Protein AF-A0A9D4B0K3-F1 (afdb_monomer_lite)

Radius of gyration: 20.67 Å; chains: 1; bounding box: 51×48×53 Å

Secondary structure (DSSP, 8-state):
------B-EEEEEEEHHHHHTTPPPSEEPPPPSS-BSS------------TTGGGT-EEEEEEEETTT--EEEEEEEEGGGSPBT-EEEEEEEEEETTEEEEEEEEEEEEB--SSPPPPTT-S-SEEEEEEEEESS-BSS--S-EEEEEEEES-HHHHHHHHHH--TTS-SS-PEEEESSS--GGGG---S--TT---EEPPPBB-TTS-EEEEEEEEEGGGTTT---TT-EEEEEEEE---HHHHHHH-----SEEEEEE--HHHHHHHHHTTTTT-EEEEEEE-BS----BTTSSPPEEEEEEEEE---

InterPro domains:
  IPR039889 Coiled-coil domain-containing protein 33 [PTHR21623] (14-311)

Sequence (311 aa):
MAKRTECCCKSESKSSSDVEKKREAQGVTHVSSEPTHSPTWEEKVTVEIDAEDAGHEAVILTVANKITKEVLVSYKIPVRYLRLFHHYHLRLVLPRKKDPLGTSLYATVVRKGSLIPRYVGMNYTGLEVFLQGMKNPLADPQGPIIAIARVVNNFNAYRKAMKMRPSTSPAADLTTVMFPDPSMVAFDVLRVTNQGYPQVTQPGGPPEKPTWNSSFLFQGRDGATLFSDDSSLVIEYYPYKTMSETEAENKSKPLGYSVLPLTNRVYRSLVAESNRSGVRVDDVPVQGTNLRTTSGAVPTVQLCMQLIGSE

Structure (mmCIF, N/CA/C/O backbone):
data_AF-A0A9D4B0K3-F1
#
_entry.id   AF-A0A9D4B0K3-F1
#
loop_
_atom_site.group_PDB
_atom_site.id
_atom_site.type_symbol
_atom_site.label_atom_id
_atom_site.label_alt_id
_atom_site.label_comp_id
_atom_site.label_asym_id
_atom_site.label_entity_id
_atom_site.label_seq_id
_atom_site.pdbx_PDB_ins_code
_atom_site.Cartn_x
_atom_site.Cartn_y
_atom_site.Cartn_z
_atom_site.occupancy
_atom_site.B_iso_or_equiv
_atom_site.auth_seq_id
_atom_site.auth_comp_id
_atom_site.auth_asym_id
_atom_site.auth_atom_id
_atom_site.pdbx_PDB_model_num
ATOM 1 N N . MET A 1 1 ? -27.293 18.893 21.304 1.00 32.28 1 MET A N 1
ATOM 2 C CA . MET A 1 1 ? -26.053 18.921 20.502 1.00 32.28 1 MET A CA 1
ATOM 3 C C . MET A 1 1 ? -24.908 18.550 21.426 1.00 32.28 1 MET A C 1
ATOM 5 O O . MET A 1 1 ? -24.689 19.279 22.380 1.00 32.28 1 MET A O 1
ATOM 9 N N . ALA A 1 2 ? -24.244 17.410 21.229 1.00 35.09 2 ALA A N 1
ATOM 10 C CA . ALA A 1 2 ? -22.968 17.183 21.907 1.00 35.09 2 ALA A CA 1
ATOM 11 C C . ALA A 1 2 ? -21.934 18.049 21.180 1.00 35.09 2 ALA A C 1
ATOM 13 O O . ALA A 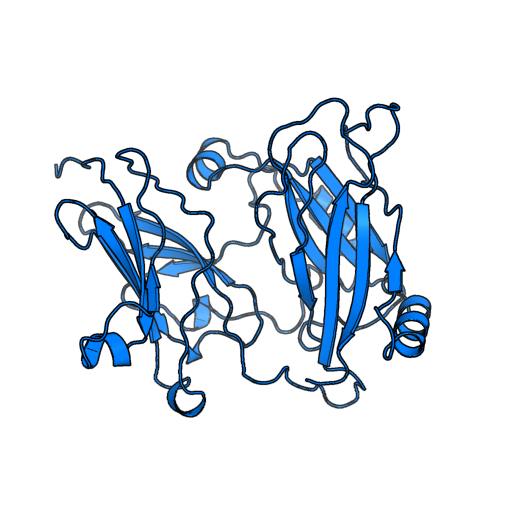1 2 ? -21.780 17.900 19.967 1.00 35.09 2 ALA A O 1
ATOM 14 N N . LYS A 1 3 ? -21.306 19.000 21.883 1.00 38.41 3 LYS A N 1
ATOM 15 C CA . LYS A 1 3 ? -20.171 19.755 21.342 1.00 38.41 3 LYS A CA 1
ATOM 16 C C . LYS A 1 3 ? -19.122 18.727 20.906 1.00 38.41 3 LYS A C 1
ATOM 18 O O . LYS A 1 3 ? -18.725 17.891 21.713 1.00 38.41 3 LYS A O 1
ATOM 23 N N . ARG A 1 4 ? -18.736 18.730 19.627 1.00 52.97 4 ARG A N 1
ATOM 24 C CA . ARG A 1 4 ? -17.526 18.027 19.193 1.00 52.97 4 ARG A CA 1
ATOM 25 C C . ARG A 1 4 ? -16.382 18.795 19.859 1.00 52.97 4 ARG A C 1
ATOM 27 O O . ARG A 1 4 ? -16.147 19.939 19.501 1.00 52.97 4 ARG A O 1
ATOM 34 N N . THR A 1 5 ? -15.761 18.220 20.883 1.00 55.47 5 THR A N 1
ATOM 35 C CA . THR A 1 5 ? -14.611 18.820 21.579 1.00 55.47 5 THR A CA 1
ATOM 36 C C . THR A 1 5 ? -13.332 18.343 20.903 1.00 55.47 5 THR A C 1
ATOM 38 O O . THR A 1 5 ? -13.218 17.161 20.576 1.00 55.47 5 THR A O 1
ATOM 41 N N . GLU A 1 6 ? -12.419 19.261 20.607 1.00 66.69 6 GLU A N 1
ATOM 42 C CA . GLU A 1 6 ? -11.098 18.929 20.076 1.00 66.69 6 GLU A CA 1
ATOM 43 C C . GLU A 1 6 ? -10.291 18.187 21.147 1.00 66.69 6 GLU A C 1
ATOM 45 O O . GLU A 1 6 ? -10.334 18.537 22.329 1.00 66.69 6 GLU A O 1
ATOM 50 N N . CYS A 1 7 ? -9.586 17.126 20.754 1.00 68.81 7 CYS A N 1
ATOM 51 C CA . CYS A 1 7 ? -8.939 16.213 21.693 1.00 68.81 7 CYS A CA 1
ATOM 52 C C . CYS A 1 7 ? -7.482 15.964 21.299 1.00 68.81 7 CYS A C 1
ATOM 54 O O . CYS A 1 7 ? -7.186 15.755 20.124 1.00 68.81 7 CYS A O 1
ATOM 56 N N . CYS A 1 8 ? -6.591 15.889 22.291 1.00 76.81 8 CYS A N 1
ATOM 57 C CA . CYS A 1 8 ? -5.248 15.338 22.115 1.00 76.81 8 CYS A CA 1
ATOM 58 C C . CYS A 1 8 ? -5.356 13.809 22.021 1.00 76.81 8 CYS A C 1
ATOM 60 O O . CYS A 1 8 ? -5.465 13.120 23.043 1.00 76.81 8 CYS A O 1
ATOM 62 N N . CYS A 1 9 ? -5.416 13.282 20.801 1.00 81.12 9 CYS A N 1
ATOM 63 C CA . CYS A 1 9 ? -5.751 11.883 20.548 1.00 81.12 9 CYS A CA 1
ATOM 64 C C . CYS A 1 9 ? -4.497 11.016 20.425 1.00 81.12 9 CYS A C 1
ATOM 66 O O . CYS A 1 9 ? -3.506 11.423 19.821 1.00 81.12 9 CYS A O 1
ATOM 68 N N . LYS A 1 10 ? -4.573 9.785 20.930 1.00 84.06 10 LYS A N 1
ATOM 69 C CA . LYS A 1 10 ? -3.639 8.701 20.594 1.00 84.06 10 LYS A CA 1
ATOM 70 C C . LYS A 1 10 ? -4.408 7.450 20.197 1.00 84.06 10 LYS A C 1
ATOM 72 O O . LYS A 1 10 ? -5.544 7.264 20.647 1.00 84.06 10 LYS A O 1
ATOM 77 N N . SER A 1 11 ? -3.784 6.600 19.393 1.00 79.38 11 SER A N 1
ATOM 78 C CA . SER A 1 11 ? -4.284 5.271 19.070 1.00 79.38 11 SER A CA 1
ATOM 79 C C . SER A 1 11 ? -3.497 4.201 19.824 1.00 79.38 11 SER A C 1
ATOM 81 O O . SER A 1 11 ? -2.292 4.321 20.033 1.00 79.38 11 SER A O 1
ATOM 83 N N . GLU A 1 12 ? -4.200 3.162 20.259 1.00 86.56 12 GLU A N 1
ATOM 84 C CA . GLU A 1 12 ? -3.640 1.983 20.907 1.00 86.56 12 GLU A CA 1
ATOM 85 C C . GLU A 1 12 ? -4.150 0.720 20.217 1.00 86.56 12 GLU A C 1
ATOM 87 O O . GLU A 1 12 ? -5.319 0.645 19.825 1.00 86.56 12 GLU A O 1
ATOM 92 N N . SER A 1 13 ? -3.286 -0.285 20.113 1.00 83.12 13 SER A N 1
ATOM 93 C CA . SER A 1 13 ? -3.588 -1.574 19.499 1.00 83.12 13 SER A CA 1
ATOM 94 C C . SER A 1 13 ? -3.308 -2.734 20.455 1.00 83.12 13 SER A C 1
ATOM 96 O O . SER A 1 13 ? -2.248 -2.793 21.086 1.00 83.12 13 SER A O 1
ATOM 98 N N . LYS A 1 14 ? -4.263 -3.664 20.546 1.00 90.69 14 LYS A N 1
ATOM 99 C CA . LYS A 1 14 ? -4.215 -4.868 21.396 1.00 90.69 14 LYS A CA 1
ATOM 100 C C . LYS A 1 14 ? -4.796 -6.080 20.673 1.00 90.69 14 LYS A C 1
ATOM 102 O O . LYS A 1 14 ? -5.606 -5.904 19.763 1.00 90.69 14 LYS A O 1
ATOM 107 N N . SER A 1 15 ? -4.450 -7.291 21.106 1.00 87.00 15 SER A N 1
ATOM 108 C CA . SER A 1 15 ? -5.245 -8.485 20.790 1.00 87.00 15 SER A CA 1
ATOM 109 C C . SER A 1 15 ? -6.513 -8.538 21.659 1.00 87.00 15 SER A C 1
ATOM 111 O O . SER A 1 15 ? -6.628 -7.823 22.662 1.00 87.00 15 SER A O 1
ATOM 113 N N . SER A 1 16 ? -7.487 -9.380 21.306 1.00 86.00 16 SER A N 1
ATOM 114 C CA . SER A 1 16 ? -8.652 -9.604 22.171 1.00 86.00 16 SER A CA 1
ATOM 115 C C . SER A 1 16 ? -8.260 -10.272 23.484 1.00 86.00 16 SER A C 1
ATOM 117 O O . SER A 1 16 ? -8.762 -9.859 24.531 1.00 86.00 16 SER A O 1
ATOM 119 N N . SER A 1 17 ? -7.324 -11.226 23.464 1.00 87.50 17 SER A N 1
ATOM 120 C CA . SER A 1 17 ? -6.835 -11.851 24.697 1.00 87.50 17 SER A CA 1
ATOM 121 C C . SER A 1 17 ? -6.119 -10.870 25.623 1.00 87.50 17 SER A C 1
ATOM 123 O O . SER A 1 17 ? -6.263 -10.978 26.841 1.00 87.50 17 SER A O 1
ATOM 125 N N . ASP A 1 18 ? -5.399 -9.877 25.096 1.00 88.12 18 ASP A N 1
ATOM 126 C CA . ASP A 1 18 ? -4.780 -8.837 25.921 1.00 88.12 18 ASP A CA 1
ATOM 127 C C . ASP A 1 18 ? -5.824 -7.968 26.618 1.00 88.12 18 ASP A C 1
ATOM 129 O O . ASP A 1 18 ? -5.638 -7.584 27.774 1.00 88.12 18 ASP A O 1
ATOM 133 N N . VAL A 1 19 ? -6.941 -7.678 25.946 1.00 84.50 19 VAL A N 1
ATOM 134 C CA . VAL A 1 19 ? -8.060 -6.954 26.560 1.00 84.50 19 VAL A CA 1
ATOM 135 C C . VAL A 1 19 ? -8.687 -7.782 27.682 1.00 84.50 19 VAL A C 1
ATOM 137 O O . VAL A 1 19 ? -8.877 -7.261 28.781 1.00 84.50 19 VAL A O 1
ATOM 140 N N . GLU A 1 20 ? -8.952 -9.068 27.445 1.00 86.31 20 GLU A N 1
ATOM 141 C CA . GLU A 1 20 ? -9.524 -9.978 28.449 1.00 86.31 20 GLU A CA 1
ATOM 142 C C . GLU A 1 20 ? -8.600 -10.156 29.662 1.00 86.31 20 GLU A C 1
ATOM 144 O O . GLU A 1 20 ? -9.043 -10.078 30.810 1.00 86.31 20 GLU A O 1
ATOM 149 N N . LYS A 1 21 ? -7.295 -10.312 29.416 1.00 89.50 21 LYS A N 1
ATOM 150 C CA . LYS A 1 21 ? -6.254 -10.459 30.445 1.00 89.50 21 LYS A CA 1
ATOM 151 C C . LYS A 1 21 ? -5.823 -9.122 31.064 1.00 89.50 21 LYS A C 1
ATOM 153 O O . LYS A 1 21 ? -4.938 -9.117 31.916 1.00 89.50 21 LYS A O 1
ATOM 158 N N . LYS A 1 22 ? -6.426 -7.996 30.654 1.00 88.44 22 LYS A N 1
ATOM 159 C CA . LYS A 1 22 ? -6.097 -6.625 31.095 1.00 88.44 22 LYS A CA 1
ATOM 160 C C . LYS A 1 22 ? -4.611 -6.267 30.950 1.00 88.44 22 LYS A C 1
ATOM 162 O O . LYS A 1 22 ? -4.058 -5.541 31.774 1.00 88.44 22 LYS A O 1
ATOM 167 N N . ARG A 1 23 ? -3.966 -6.765 29.896 1.00 89.19 23 ARG A N 1
ATOM 168 C CA . ARG A 1 23 ? -2.574 -6.449 29.562 1.00 89.19 23 ARG A CA 1
ATOM 169 C C . ARG A 1 23 ? -2.452 -5.046 28.968 1.00 89.19 23 ARG A C 1
ATOM 171 O O . ARG A 1 23 ? -3.431 -4.437 28.509 1.00 89.19 23 ARG A O 1
ATOM 178 N N . GLU A 1 24 ? -1.236 -4.514 29.005 1.00 87.81 24 GLU A N 1
ATOM 179 C CA . GLU A 1 24 ? -0.909 -3.228 28.390 1.00 87.81 24 GLU A CA 1
ATOM 180 C C . GLU A 1 24 ? -1.043 -3.276 26.861 1.00 87.81 24 GLU A C 1
ATOM 182 O O . GLU A 1 24 ? -1.218 -4.334 26.263 1.00 87.81 24 GLU A O 1
ATOM 187 N N . ALA A 1 25 ? -1.065 -2.104 26.224 1.00 87.69 25 ALA A N 1
ATOM 188 C CA . ALA A 1 25 ? -1.137 -2.032 24.769 1.00 87.69 25 ALA A CA 1
ATOM 189 C C . ALA A 1 25 ? 0.186 -2.473 24.150 1.00 87.69 25 ALA A C 1
ATOM 191 O O . ALA A 1 25 ? 1.237 -1.996 24.566 1.00 87.69 25 ALA A O 1
ATOM 192 N N . GLN A 1 26 ? 0.122 -3.340 23.139 1.00 91.88 26 GLN A N 1
ATOM 193 C CA . GLN A 1 26 ? 1.318 -3.763 22.409 1.00 91.88 26 GLN A CA 1
ATOM 194 C C . GLN A 1 26 ? 1.844 -2.648 21.494 1.00 91.88 26 GLN A C 1
ATOM 196 O O . GLN A 1 26 ? 3.046 -2.519 21.288 1.00 91.88 26 GLN A O 1
ATOM 201 N N . GLY A 1 27 ? 0.939 -1.820 20.963 1.00 88.12 27 GLY A N 1
ATOM 202 C CA . GLY A 1 27 ? 1.274 -0.676 20.123 1.00 88.12 27 GLY A CA 1
ATOM 203 C C . GLY A 1 27 ? 0.544 0.577 20.583 1.00 88.12 27 GLY A C 1
ATOM 204 O O . GLY A 1 27 ? -0.653 0.536 20.873 1.00 88.12 27 GLY A O 1
ATOM 205 N N . VAL A 1 28 ? 1.268 1.692 20.657 1.00 89.50 28 VAL A N 1
ATOM 206 C CA . VAL A 1 28 ? 0.736 3.003 21.040 1.00 89.50 28 VAL A CA 1
ATOM 207 C C . VAL A 1 28 ? 1.348 4.050 20.125 1.00 89.50 28 VAL A C 1
ATOM 209 O O . VAL A 1 28 ? 2.568 4.090 19.984 1.00 89.50 28 VAL A O 1
ATOM 212 N N . THR A 1 29 ? 0.513 4.890 19.521 1.00 90.69 29 THR A N 1
ATOM 213 C CA . THR A 1 29 ? 0.990 6.000 18.694 1.00 90.69 29 THR A CA 1
ATOM 214 C C . THR A 1 29 ? 1.365 7.213 19.537 1.00 90.69 29 THR A C 1
ATOM 216 O O . THR A 1 29 ? 0.968 7.333 20.707 1.00 90.69 29 THR A O 1
ATOM 219 N N . HIS A 1 30 ? 2.054 8.177 18.928 1.00 88.12 30 HIS A N 1
ATOM 220 C CA . HIS A 1 30 ? 2.188 9.497 19.537 1.00 88.12 30 HIS A CA 1
ATOM 221 C C . HIS A 1 30 ? 0.819 10.161 19.794 1.00 88.12 30 HIS A C 1
ATOM 223 O O . HIS A 1 30 ? -0.232 9.765 19.274 1.00 88.12 30 HIS A O 1
ATOM 229 N N . VAL A 1 31 ? 0.831 11.180 20.653 1.00 86.44 31 VAL A N 1
ATOM 230 C CA . VAL A 1 31 ? -0.338 12.018 20.940 1.00 86.44 31 VAL A CA 1
ATOM 231 C C . VAL A 1 31 ? -0.340 13.175 19.954 1.00 86.44 31 VAL A C 1
ATOM 233 O O . VAL A 1 31 ? 0.708 13.790 19.782 1.00 86.44 31 VAL A O 1
ATOM 236 N N . SER A 1 32 ? -1.490 13.498 19.357 1.00 84.06 32 SER A N 1
ATOM 237 C CA . SER A 1 32 ? -1.590 14.662 18.470 1.00 84.06 32 SER A CA 1
ATOM 238 C C . SER A 1 32 ? -1.041 15.918 19.159 1.00 84.06 32 SER A C 1
ATOM 240 O O . SER A 1 32 ? -1.344 16.175 20.329 1.00 84.06 32 SER A O 1
ATOM 242 N N . SER A 1 33 ? -0.213 16.672 18.435 1.00 78.19 33 SER A N 1
ATOM 243 C CA . SER A 1 33 ? 0.467 17.870 18.946 1.00 78.19 33 SER A CA 1
ATOM 244 C C . SER A 1 33 ? -0.523 18.926 19.430 1.00 78.19 33 SER A C 1
ATOM 246 O O . SER A 1 33 ? -0.315 19.540 20.474 1.00 78.19 33 SER A O 1
ATOM 248 N N . GLU A 1 34 ? -1.628 19.079 18.704 1.00 82.44 34 GLU A N 1
ATOM 249 C CA . GLU A 1 34 ? -2.708 20.004 19.021 1.00 82.44 34 GLU A CA 1
ATOM 250 C C . GLU A 1 34 ? -4.047 19.257 19.170 1.00 82.44 34 GLU A C 1
ATOM 252 O O . GLU A 1 34 ? -4.228 18.158 18.617 1.00 82.44 34 GLU A O 1
ATOM 257 N N . PRO A 1 35 ? -4.998 19.807 19.949 1.00 84.62 35 PRO A N 1
ATOM 258 C CA . PRO A 1 35 ? -6.371 19.325 19.965 1.00 84.62 35 PRO A CA 1
ATOM 259 C C . PRO A 1 35 ? -6.970 19.376 18.556 1.00 84.62 35 PRO A C 1
ATOM 261 O O . PRO A 1 35 ? -6.966 20.415 17.909 1.00 84.62 35 PRO A O 1
ATOM 264 N N . THR A 1 36 ? -7.504 18.255 18.070 1.00 82.81 36 THR A N 1
ATOM 265 C CA . THR A 1 36 ? -8.082 18.192 16.719 1.00 82.81 36 THR A CA 1
ATOM 266 C C . THR A 1 36 ? -9.252 17.214 16.642 1.00 82.81 36 THR A C 1
ATOM 268 O O . THR A 1 36 ? -9.422 16.336 17.494 1.00 82.81 36 THR A O 1
ATOM 271 N N . HIS A 1 37 ? -10.080 17.370 15.608 1.00 83.69 37 HIS A N 1
ATOM 272 C CA . HIS A 1 37 ? -11.120 16.416 15.213 1.00 83.69 37 HIS A CA 1
ATOM 273 C C . HIS A 1 37 ? -10.660 15.415 14.148 1.00 83.69 37 HIS A C 1
ATOM 275 O O . HIS A 1 37 ? -11.380 14.457 13.873 1.00 83.69 37 HIS A O 1
ATOM 281 N N . SER A 1 38 ? -9.498 15.647 13.536 1.00 85.62 38 SER A N 1
ATOM 282 C CA . SER A 1 38 ? -8.934 14.826 12.461 1.00 85.62 38 SER A CA 1
ATOM 283 C C . SER A 1 38 ? -7.459 14.521 12.743 1.00 85.62 38 SER A C 1
ATOM 285 O O . SER A 1 38 ? -6.592 15.010 12.023 1.00 85.62 38 SER A O 1
ATOM 287 N N . PRO A 1 39 ? -7.144 13.778 13.821 1.00 88.25 39 PRO A N 1
ATOM 288 C CA . PRO A 1 39 ? -5.763 13.435 14.126 1.00 88.25 39 PRO A CA 1
ATOM 289 C C . PRO A 1 39 ? -5.179 12.520 13.044 1.00 88.25 39 PRO A C 1
ATOM 291 O O . PRO A 1 39 ? -5.836 11.584 12.584 1.00 88.25 39 PRO A O 1
ATOM 294 N N . THR A 1 40 ? -3.922 12.763 12.687 1.00 87.75 40 THR A N 1
ATOM 295 C CA . THR A 1 40 ? -3.105 11.881 11.850 1.00 87.75 40 THR A CA 1
ATOM 296 C C . THR A 1 40 ? -1.879 11.451 12.642 1.00 87.75 40 THR A C 1
ATOM 298 O O . THR A 1 40 ? -1.290 12.256 13.357 1.00 87.75 40 THR A O 1
ATOM 301 N N . TRP A 1 41 ? -1.518 10.168 12.547 1.00 88.81 41 TRP A N 1
ATOM 302 C CA . TRP A 1 41 ? -0.338 9.638 13.242 1.00 88.81 41 TRP A CA 1
ATOM 303 C C . TRP A 1 41 ? 0.779 9.219 12.300 1.00 88.81 41 TRP A C 1
ATOM 305 O O . TRP A 1 41 ? 1.933 9.273 12.691 1.00 88.81 41 TRP A O 1
ATOM 315 N N . GLU A 1 42 ? 0.450 8.779 11.081 1.00 85.81 42 GLU A N 1
ATOM 316 C CA . GLU A 1 42 ? 1.434 8.356 10.064 1.00 85.81 42 GLU A CA 1
ATOM 317 C C . GLU A 1 42 ? 2.410 7.264 10.548 1.00 85.81 42 GLU A C 1
ATOM 319 O O . GLU A 1 42 ? 3.450 7.005 9.946 1.00 85.81 42 GLU A O 1
ATOM 324 N N . GLU A 1 43 ? 2.033 6.564 11.615 1.00 88.50 43 GLU A N 1
ATOM 325 C CA . GLU A 1 43 ? 2.849 5.587 12.316 1.00 88.50 43 GLU A CA 1
ATOM 326 C C . GLU A 1 43 ? 2.404 4.159 12.026 1.00 88.50 43 GLU A C 1
ATOM 328 O O . GLU A 1 43 ? 1.238 3.867 11.746 1.00 88.50 43 GLU A O 1
ATOM 333 N N . LYS A 1 44 ? 3.364 3.245 12.152 1.00 89.50 44 LYS A N 1
ATOM 334 C CA . LYS A 1 44 ? 3.123 1.811 12.100 1.00 89.50 44 LYS A CA 1
ATOM 335 C C . LYS A 1 44 ? 3.200 1.240 13.509 1.00 89.50 44 LYS A C 1
ATOM 337 O O . LYS A 1 44 ? 4.220 1.374 14.176 1.00 89.50 44 LYS A O 1
ATOM 342 N N . VAL A 1 45 ? 2.148 0.536 13.909 1.00 92.44 45 VAL A N 1
ATOM 343 C CA . VAL A 1 45 ? 2.105 -0.261 15.139 1.00 92.44 45 VAL A CA 1
ATOM 344 C C . VAL A 1 45 ? 2.026 -1.746 14.796 1.00 92.44 45 VAL A C 1
ATOM 346 O O . VAL A 1 45 ? 1.484 -2.120 13.752 1.00 92.44 45 VAL A O 1
ATOM 349 N N . THR A 1 46 ? 2.572 -2.589 15.669 1.00 93.44 46 THR A N 1
ATOM 350 C CA . THR A 1 46 ? 2.574 -4.048 15.511 1.00 93.44 46 THR A CA 1
ATOM 351 C C . THR A 1 46 ? 1.818 -4.677 16.676 1.00 93.44 46 THR A C 1
ATOM 353 O O . THR A 1 46 ? 1.946 -4.230 17.813 1.00 93.44 46 THR A O 1
ATOM 356 N N . VAL A 1 47 ? 1.018 -5.701 16.379 1.00 94.38 47 VAL A N 1
ATOM 357 C CA . VAL A 1 47 ? 0.370 -6.562 17.374 1.00 94.38 47 VAL A CA 1
ATOM 358 C C . VAL A 1 47 ? 0.773 -7.992 17.053 1.00 94.38 47 VAL A C 1
ATOM 360 O O . VAL A 1 47 ? 0.546 -8.463 15.936 1.00 94.38 47 VAL A O 1
ATOM 363 N N . GLU A 1 48 ? 1.385 -8.653 18.022 1.00 93.81 48 GLU A N 1
ATOM 364 C CA . GLU A 1 48 ? 1.799 -10.046 17.965 1.00 93.81 48 GLU A CA 1
ATOM 365 C C . GLU A 1 48 ? 0.705 -10.927 18.567 1.00 93.81 48 GLU A C 1
ATOM 367 O O . GLU A 1 48 ? 0.108 -10.618 19.603 1.00 93.81 48 GLU A O 1
ATOM 372 N N . ILE A 1 49 ? 0.393 -12.003 17.849 1.00 92.62 49 ILE A N 1
ATOM 373 C CA . ILE A 1 49 ? -0.652 -12.963 18.187 1.00 92.62 49 ILE A CA 1
ATOM 374 C C . ILE A 1 49 ? -0.089 -14.343 17.879 1.00 92.62 49 ILE A C 1
ATOM 376 O O . ILE A 1 49 ? 0.456 -14.552 16.790 1.00 92.62 49 ILE A O 1
ATOM 380 N N . ASP A 1 50 ? -0.251 -15.273 18.816 1.00 91.81 50 ASP A N 1
ATOM 381 C CA . ASP A 1 50 ? 0.162 -16.656 18.623 1.00 91.81 50 ASP A CA 1
ATOM 382 C C . ASP A 1 50 ? -0.557 -17.261 17.409 1.00 91.81 50 ASP A C 1
ATOM 384 O O . ASP A 1 50 ? -1.762 -17.085 17.199 1.00 91.81 50 ASP A O 1
ATOM 388 N N . ALA A 1 51 ? 0.198 -17.958 16.557 1.00 88.44 51 ALA A N 1
ATOM 389 C CA . ALA A 1 51 ? -0.311 -18.433 15.270 1.00 88.44 51 ALA A CA 1
ATOM 390 C C . ALA A 1 51 ? -1.505 -19.395 15.420 1.00 88.44 51 ALA A C 1
ATOM 392 O O . ALA A 1 51 ? -2.394 -19.403 14.566 1.00 88.44 51 ALA A O 1
ATOM 393 N N . GLU A 1 52 ? -1.529 -20.163 16.511 1.00 90.19 52 GLU A N 1
ATOM 394 C CA . GLU A 1 52 ? -2.594 -21.104 16.874 1.00 90.19 52 GLU A CA 1
ATOM 395 C C . GLU A 1 52 ? -3.907 -20.376 17.217 1.00 90.19 52 GLU A C 1
ATOM 397 O O . GLU A 1 52 ? -4.989 -20.823 16.833 1.00 90.19 52 GLU A O 1
ATOM 402 N N . ASP A 1 53 ? -3.809 -19.193 17.827 1.00 91.69 53 ASP A N 1
ATOM 403 C CA . ASP A 1 53 ? -4.952 -18.394 18.281 1.00 91.69 53 ASP A CA 1
ATOM 404 C C . ASP A 1 53 ? -5.498 -17.449 17.200 1.00 91.69 53 ASP A C 1
ATOM 406 O O . ASP A 1 53 ? -6.616 -16.931 17.297 1.00 91.69 53 ASP A O 1
ATOM 410 N N . ALA A 1 54 ? -4.756 -17.250 16.107 1.00 89.56 54 ALA A N 1
ATOM 411 C CA . ALA A 1 54 ? -5.104 -16.305 15.045 1.00 89.56 54 ALA A CA 1
ATOM 412 C C . ALA A 1 54 ? -6.470 -16.577 14.369 1.00 89.56 54 ALA A C 1
ATOM 414 O O . ALA A 1 54 ? -7.018 -15.699 13.695 1.00 89.56 54 ALA A O 1
ATOM 415 N N . GLY A 1 55 ? -7.026 -17.787 14.514 1.00 90.44 55 GLY A N 1
ATOM 416 C CA . GLY A 1 55 ? -8.371 -18.141 14.044 1.00 90.44 55 GLY A CA 1
ATOM 417 C C . GLY A 1 55 ? -9.514 -17.570 14.896 1.00 90.44 55 GLY A C 1
ATOM 418 O O . GLY A 1 55 ? -10.632 -17.411 14.395 1.00 90.44 55 GLY A O 1
ATOM 419 N N . HIS A 1 56 ? -9.238 -17.233 16.156 1.00 92.50 56 HIS A N 1
ATOM 420 C CA . HIS A 1 56 ? -10.223 -16.791 17.149 1.00 92.50 56 HIS A CA 1
ATOM 421 C C . HIS A 1 56 ? -9.972 -15.361 17.643 1.00 92.50 56 HIS A C 1
ATOM 423 O O . HIS A 1 56 ? -10.890 -14.714 18.145 1.00 92.50 56 HIS A O 1
ATOM 429 N N . GLU A 1 57 ? -8.761 -14.851 17.437 1.00 95.00 57 GLU A N 1
ATOM 430 C CA . GLU A 1 57 ? -8.348 -13.519 17.857 1.00 95.00 57 GLU A CA 1
ATOM 431 C C . GLU A 1 57 ? -8.874 -12.383 16.966 1.00 95.00 57 GLU A C 1
ATOM 433 O O . GLU A 1 57 ? -9.194 -12.529 15.777 1.00 95.00 57 GLU A O 1
ATOM 438 N N . ALA A 1 58 ? -8.925 -11.198 17.565 1.00 95.62 58 ALA A N 1
ATOM 439 C CA . ALA A 1 58 ? -9.215 -9.937 16.909 1.00 95.62 58 ALA A CA 1
ATOM 440 C C . ALA A 1 58 ? -8.192 -8.874 17.319 1.00 95.62 58 ALA A C 1
ATOM 442 O O . ALA A 1 58 ? -7.726 -8.849 18.455 1.00 95.62 58 ALA A O 1
ATOM 443 N N . VAL A 1 59 ? -7.892 -7.954 16.405 1.00 96.12 59 VAL A N 1
ATOM 444 C CA . VAL A 1 59 ? -7.137 -6.740 16.723 1.00 96.12 59 VAL A CA 1
ATOM 445 C C . VAL A 1 59 ? -8.117 -5.672 17.186 1.00 96.12 59 VAL A C 1
ATOM 447 O O . VAL A 1 59 ? -9.064 -5.329 16.474 1.00 96.12 59 VAL A O 1
ATOM 450 N N . ILE A 1 60 ? -7.884 -5.143 18.380 1.00 95.56 60 ILE A N 1
ATOM 451 C CA . ILE A 1 60 ? -8.644 -4.051 18.975 1.00 95.56 60 ILE A CA 1
ATOM 452 C C . ILE A 1 60 ? -7.868 -2.757 18.760 1.00 95.56 60 ILE A C 1
ATOM 454 O O . ILE A 1 60 ? -6.815 -2.556 19.365 1.00 95.56 60 ILE A O 1
ATOM 458 N N . LEU A 1 61 ? -8.394 -1.878 17.909 1.00 94.88 61 LEU A N 1
ATOM 459 C CA . LEU A 1 61 ? -7.869 -0.530 17.697 1.00 94.88 61 LEU A CA 1
ATOM 460 C C . LEU A 1 61 ? -8.713 0.463 18.479 1.00 94.88 61 LEU A C 1
ATOM 462 O O . LEU A 1 61 ? -9.902 0.617 18.211 1.00 94.88 61 LEU A O 1
ATOM 466 N N . THR A 1 62 ? -8.097 1.147 19.433 1.00 93.25 62 THR A N 1
ATOM 467 C CA . THR A 1 62 ? -8.772 2.116 20.296 1.00 93.25 62 THR A CA 1
ATOM 468 C C . THR A 1 62 ? -8.181 3.497 20.077 1.00 93.25 62 THR A C 1
ATOM 470 O O . THR A 1 62 ? -6.965 3.647 20.019 1.00 93.25 62 THR A O 1
ATOM 473 N N . VAL A 1 63 ? -9.032 4.514 19.963 1.00 92.38 63 VAL A N 1
ATOM 474 C CA . VAL A 1 63 ? -8.615 5.920 19.970 1.00 92.38 63 VAL A CA 1
ATOM 475 C C . VAL A 1 63 ? -9.135 6.548 21.249 1.00 92.38 63 VAL A C 1
ATOM 477 O O . VAL A 1 63 ? -10.328 6.461 21.549 1.00 92.38 63 VAL A O 1
ATOM 480 N N . ALA A 1 64 ? -8.243 7.179 22.003 1.00 90.62 64 ALA A N 1
ATOM 481 C CA . ALA A 1 64 ? -8.566 7.776 23.290 1.00 90.62 64 ALA A CA 1
ATOM 482 C C . ALA A 1 64 ? -8.010 9.196 23.404 1.00 90.62 64 ALA A C 1
ATOM 484 O O . ALA A 1 64 ? -6.963 9.526 22.837 1.00 90.62 64 ALA A O 1
ATOM 485 N N . ASN A 1 65 ? -8.694 10.026 24.189 1.00 88.25 65 ASN A N 1
ATOM 486 C CA . ASN A 1 65 ? -8.174 11.320 24.603 1.00 88.25 65 ASN A CA 1
ATOM 487 C C . ASN A 1 65 ? -7.100 11.103 25.682 1.00 88.25 65 ASN A C 1
ATOM 489 O O . ASN A 1 65 ? -7.343 10.498 26.730 1.00 88.25 65 ASN A O 1
ATOM 493 N N . LYS A 1 66 ? -5.886 11.604 25.438 1.00 86.12 66 LYS A N 1
ATOM 494 C CA . LYS A 1 66 ? -4.742 11.417 26.339 1.00 86.12 66 LYS A CA 1
ATOM 495 C C . LYS A 1 66 ? -4.952 12.056 27.715 1.00 86.12 66 LYS A C 1
ATOM 497 O O . LYS A 1 66 ? -4.460 11.486 28.699 1.00 86.12 66 LYS A O 1
ATOM 502 N N . ILE A 1 67 ? -5.619 13.210 27.766 1.00 83.94 67 ILE A N 1
ATOM 503 C CA . ILE A 1 67 ? -5.822 14.024 28.970 1.00 83.94 67 ILE A CA 1
ATOM 504 C C . ILE A 1 67 ? -6.919 13.397 29.826 1.00 83.94 67 ILE A C 1
ATOM 506 O O . ILE A 1 67 ? -6.666 13.036 30.971 1.00 83.94 67 ILE A O 1
ATOM 510 N N . THR A 1 68 ? -8.111 13.200 29.259 1.00 86.88 68 THR A N 1
ATOM 511 C CA . THR A 1 68 ? -9.275 12.697 30.009 1.00 86.88 68 THR A CA 1
ATOM 512 C C . THR A 1 68 ? -9.263 11.184 30.210 1.00 86.88 68 THR A C 1
ATOM 514 O O . THR A 1 68 ? -10.032 10.678 31.020 1.00 86.88 68 THR A O 1
ATOM 517 N N . LYS A 1 69 ? -8.410 10.451 29.476 1.00 86.88 69 LYS A N 1
ATOM 518 C CA . LYS A 1 69 ? -8.422 8.977 29.369 1.00 86.88 69 LYS A CA 1
ATOM 519 C C . LYS A 1 69 ? -9.724 8.406 28.804 1.00 86.88 69 LYS A C 1
ATOM 521 O O . LYS A 1 69 ? -9.931 7.197 28.847 1.00 86.88 69 LYS A O 1
ATOM 526 N N . GLU A 1 70 ? -10.584 9.256 28.255 1.00 89.81 70 GLU A N 1
ATOM 527 C CA . GLU A 1 70 ? -11.837 8.838 27.643 1.00 89.81 70 GLU A CA 1
ATOM 528 C C . GLU A 1 70 ? -11.562 8.093 26.335 1.00 89.81 70 GLU A C 1
ATOM 530 O O . GLU A 1 70 ? -10.852 8.590 25.454 1.00 89.81 70 GLU A O 1
ATOM 535 N N . VAL A 1 71 ? -12.144 6.901 26.201 1.00 90.06 71 VAL A N 1
ATOM 536 C CA . VAL A 1 71 ? -12.148 6.152 24.943 1.00 90.06 71 VAL A CA 1
ATOM 537 C C . VAL A 1 71 ? -13.157 6.794 23.998 1.00 90.06 71 VAL A C 1
ATOM 539 O O . VAL A 1 71 ? -14.354 6.810 24.273 1.00 90.06 71 VAL A O 1
ATOM 542 N N . LEU A 1 72 ? -12.670 7.305 22.870 1.00 89.31 72 LEU A N 1
ATOM 543 C CA . LEU A 1 72 ? -13.487 7.987 21.868 1.00 89.31 72 LEU A CA 1
ATOM 544 C C . LEU A 1 72 ? -14.124 6.995 20.890 1.00 89.31 72 LEU A C 1
ATOM 546 O O . LEU A 1 72 ? -15.267 7.182 20.471 1.00 89.31 72 LEU A O 1
ATOM 550 N N . VAL A 1 73 ? -13.377 5.957 20.503 1.00 91.50 73 VAL A N 1
ATOM 551 C CA . VAL A 1 73 ? -13.848 4.875 19.631 1.00 91.50 73 VAL A CA 1
ATOM 552 C C . VAL A 1 73 ? -12.988 3.622 19.804 1.00 91.50 73 VAL A C 1
ATOM 554 O O . VAL A 1 73 ? -11.801 3.719 20.116 1.00 91.50 73 VAL A O 1
ATOM 557 N N . SER A 1 74 ? -13.584 2.449 19.586 1.00 93.25 74 SER A N 1
ATOM 558 C CA . SER A 1 74 ? -12.885 1.165 19.546 1.00 93.25 74 SER A CA 1
ATOM 559 C C . SER A 1 74 ? -13.412 0.308 18.392 1.00 93.25 74 SER A C 1
ATOM 561 O O . SER A 1 74 ? -14.624 0.219 18.190 1.00 93.25 74 SER A O 1
ATOM 563 N N . TYR A 1 75 ? -12.506 -0.309 17.636 1.00 95.38 75 TYR A N 1
ATOM 564 C CA . TYR A 1 75 ? -12.798 -1.172 16.492 1.00 95.38 75 TYR A CA 1
ATOM 565 C C . TYR A 1 75 ? -12.213 -2.564 16.735 1.00 95.38 75 TYR A C 1
ATOM 567 O O . TYR A 1 75 ? -11.023 -2.691 17.016 1.00 95.38 75 TYR A O 1
ATOM 575 N N . LYS A 1 76 ? -13.036 -3.610 16.597 1.00 95.75 76 LYS A N 1
ATOM 576 C CA . LYS A 1 76 ? -12.640 -5.018 16.776 1.00 95.75 76 LYS A CA 1
ATOM 577 C C . LYS A 1 76 ? -12.527 -5.726 15.426 1.00 95.75 76 LYS A C 1
ATOM 579 O O . LYS A 1 76 ? -13.522 -6.225 14.911 1.00 95.75 76 LYS A O 1
ATOM 584 N N . ILE A 1 77 ? -11.332 -5.775 14.845 1.00 96.56 77 ILE A N 1
ATOM 585 C CA . ILE A 1 77 ? -11.086 -6.374 13.525 1.00 96.56 77 ILE A CA 1
ATOM 586 C C . ILE A 1 77 ? -10.770 -7.869 13.691 1.00 96.56 77 ILE A C 1
ATOM 588 O O . ILE A 1 77 ? -9.720 -8.194 14.247 1.00 96.56 77 ILE A O 1
ATOM 592 N N . PRO A 1 78 ? -11.613 -8.802 13.211 1.00 96.25 78 PRO A N 1
ATOM 593 C CA . PRO A 1 78 ? -11.340 -10.232 13.351 1.00 96.25 78 PRO A CA 1
ATOM 594 C C . PRO A 1 78 ? -10.151 -10.661 12.484 1.00 96.25 78 PRO A C 1
ATOM 596 O O . PRO A 1 78 ? -10.182 -10.509 11.262 1.00 96.25 78 PRO A O 1
ATOM 599 N N . VAL A 1 79 ? -9.120 -11.257 13.092 1.00 95.75 79 VAL A N 1
ATOM 600 C CA . VAL A 1 79 ? -7.878 -11.639 12.389 1.00 95.75 79 VAL A CA 1
ATOM 601 C C . VAL A 1 79 ? -8.154 -12.675 11.302 1.00 95.75 79 VAL A C 1
ATOM 603 O O . VAL A 1 79 ? -7.586 -12.612 10.211 1.00 95.75 79 VAL A O 1
ATOM 606 N N . ARG A 1 80 ? -9.094 -13.590 11.560 1.00 94.88 80 ARG A N 1
ATOM 607 C CA . ARG A 1 80 ? -9.531 -14.624 10.611 1.00 94.88 80 ARG A CA 1
ATOM 608 C C . ARG A 1 80 ? -10.105 -14.085 9.294 1.00 94.88 80 ARG A C 1
ATOM 610 O O . ARG A 1 80 ? -10.116 -14.825 8.317 1.00 94.88 80 ARG A O 1
ATOM 617 N N . TYR A 1 81 ? -10.582 -12.837 9.251 1.00 95.38 81 TYR A N 1
ATOM 618 C CA . TYR A 1 81 ? -11.091 -12.223 8.014 1.00 95.38 81 TYR A CA 1
ATOM 619 C C . TYR A 1 81 ? -9.967 -11.646 7.147 1.00 95.38 81 TYR A C 1
ATOM 621 O O . TYR A 1 81 ? -10.153 -11.433 5.953 1.00 95.38 81 TYR A O 1
ATOM 629 N N . LEU A 1 82 ? -8.784 -11.429 7.727 1.00 94.31 82 LEU A N 1
ATOM 630 C CA . LEU A 1 82 ? -7.640 -10.865 7.029 1.00 94.31 82 LEU A CA 1
ATOM 631 C C . LEU A 1 82 ? -6.821 -11.968 6.362 1.00 94.31 82 LEU A C 1
ATOM 633 O O . LEU A 1 82 ? -6.370 -12.925 7.005 1.00 94.31 82 LEU A O 1
ATOM 637 N N . ARG A 1 83 ? -6.570 -11.796 5.065 1.00 91.38 83 ARG A N 1
ATOM 638 C CA . ARG A 1 83 ? -5.621 -12.616 4.311 1.00 91.38 83 ARG A CA 1
ATOM 639 C C . ARG A 1 83 ? -4.188 -12.252 4.680 1.00 91.38 83 ARG A C 1
ATOM 641 O O . ARG A 1 83 ? -3.862 -11.084 4.882 1.00 91.38 83 ARG A O 1
ATOM 648 N N . LEU A 1 84 ? -3.336 -13.274 4.743 1.00 90.44 84 LEU A N 1
ATOM 649 C CA . LEU A 1 84 ? -1.909 -13.101 4.995 1.00 90.44 84 LEU A CA 1
ATOM 650 C C . LEU A 1 84 ? -1.272 -12.232 3.904 1.00 90.44 84 LEU A C 1
ATOM 652 O O . LEU A 1 84 ? -1.541 -12.437 2.725 1.00 90.44 84 LEU A O 1
ATOM 656 N N . PHE A 1 85 ? -0.435 -11.285 4.327 1.00 89.88 85 PHE A N 1
ATOM 657 C CA . PHE A 1 85 ? 0.354 -10.352 3.518 1.00 89.88 85 PHE A CA 1
ATOM 658 C C . PHE A 1 85 ? -0.442 -9.476 2.537 1.00 89.88 85 PHE A C 1
ATOM 660 O O . PHE A 1 85 ? 0.150 -8.779 1.718 1.00 89.88 85 PHE A O 1
ATOM 667 N N . HIS A 1 86 ? -1.771 -9.442 2.648 1.00 91.44 86 HIS A N 1
ATOM 668 C CA . HIS A 1 86 ? -2.598 -8.511 1.892 1.00 91.44 86 HIS A CA 1
ATOM 669 C C . HIS A 1 86 ? -2.678 -7.155 2.603 1.00 91.44 86 HIS A C 1
ATOM 671 O O . HIS A 1 86 ? -2.838 -7.094 3.824 1.00 91.44 86 HIS A O 1
ATOM 677 N N . HIS A 1 87 ? -2.583 -6.071 1.832 1.00 93.25 87 HIS A N 1
ATOM 678 C CA . HIS A 1 87 ? -2.688 -4.706 2.337 1.00 93.25 87 HIS A CA 1
ATOM 679 C C . HIS A 1 87 ? -4.136 -4.226 2.255 1.00 93.25 87 HIS A C 1
ATOM 681 O O . HIS A 1 87 ? -4.627 -3.860 1.192 1.00 93.25 87 HIS A O 1
ATOM 687 N N . TYR A 1 88 ? -4.818 -4.215 3.398 1.00 94.00 88 TYR A N 1
ATOM 688 C CA . TYR A 1 88 ? -6.176 -3.699 3.502 1.00 94.00 88 TYR A CA 1
ATOM 689 C C . TYR A 1 88 ? -6.144 -2.200 3.779 1.00 94.00 88 TYR A C 1
ATOM 691 O O . TYR A 1 88 ? -5.807 -1.798 4.890 1.00 94.00 88 TYR A O 1
ATOM 699 N N . HIS A 1 89 ? -6.524 -1.373 2.806 1.00 93.56 89 HIS A N 1
ATOM 700 C CA . HIS A 1 89 ? -6.762 0.055 3.022 1.00 93.56 89 HIS A CA 1
ATOM 701 C C . HIS A 1 89 ? -8.214 0.252 3.463 1.00 93.56 89 HIS A C 1
ATOM 703 O O . HIS A 1 89 ? -9.140 0.117 2.662 1.00 93.56 89 HIS A O 1
ATOM 709 N N . LEU A 1 90 ? -8.420 0.516 4.754 1.00 93.75 90 LEU A N 1
ATOM 710 C CA . LEU A 1 90 ? -9.734 0.473 5.389 1.00 93.75 90 LEU A CA 1
ATOM 711 C C . LEU A 1 90 ? -10.195 1.850 5.855 1.00 93.75 90 LEU A C 1
ATOM 713 O O . LEU A 1 90 ? -9.429 2.608 6.450 1.00 93.75 90 LEU A O 1
ATOM 717 N N . ARG A 1 91 ? -11.488 2.110 5.664 1.00 93.25 91 ARG A N 1
ATOM 718 C CA . ARG A 1 91 ? -12.256 3.137 6.369 1.00 93.25 91 ARG A CA 1
ATOM 719 C C . ARG A 1 91 ? -13.154 2.441 7.385 1.00 93.25 91 ARG A C 1
ATOM 721 O O . ARG A 1 91 ? -14.190 1.887 7.024 1.00 93.25 91 ARG A O 1
ATOM 728 N N . LEU A 1 92 ? -12.738 2.433 8.645 1.00 94.31 92 LEU A N 1
ATOM 729 C CA . LEU A 1 92 ? -13.477 1.829 9.751 1.00 94.31 92 LEU A CA 1
ATOM 730 C C . LEU A 1 92 ? -14.506 2.843 10.247 1.00 94.31 92 LEU A C 1
ATOM 732 O O . LEU A 1 92 ? -14.121 3.910 10.716 1.00 94.31 92 LEU A O 1
ATOM 736 N N . VAL A 1 93 ? -15.794 2.533 10.126 1.00 92.50 93 VAL A N 1
ATOM 737 C CA . VAL A 1 93 ? -16.884 3.459 10.456 1.00 92.50 93 VAL A CA 1
ATOM 738 C C . VAL A 1 93 ? -17.669 2.931 11.645 1.00 92.50 93 VAL A C 1
ATOM 740 O O . VAL A 1 93 ? -18.212 1.828 11.592 1.00 92.50 93 VAL A O 1
ATOM 743 N N . LEU A 1 94 ? -17.774 3.742 12.699 1.00 91.12 94 LEU A N 1
ATOM 744 C CA . LEU A 1 94 ? -18.673 3.500 13.825 1.00 91.12 94 LEU A CA 1
ATOM 745 C C . LEU A 1 94 ? -19.780 4.572 13.849 1.00 91.12 94 LEU A C 1
ATOM 747 O O . LEU A 1 94 ? -19.525 5.699 14.294 1.00 91.12 94 LEU A O 1
ATOM 751 N N . PRO A 1 95 ? -21.004 4.251 13.384 1.00 86.19 95 PRO A N 1
ATOM 752 C CA . PRO A 1 95 ? -22.140 5.169 13.407 1.00 86.19 95 PRO A CA 1
ATOM 753 C C . PRO A 1 95 ? -22.514 5.608 14.826 1.00 86.19 95 PRO A C 1
ATOM 755 O O . PRO A 1 95 ? -22.374 4.856 15.792 1.00 86.19 95 PRO A O 1
ATOM 758 N N . ARG A 1 96 ? -23.068 6.816 14.963 1.00 81.88 96 ARG A N 1
ATOM 759 C CA . ARG A 1 96 ? -23.648 7.306 16.224 1.00 81.88 96 ARG A CA 1
ATOM 760 C C . ARG A 1 96 ? -25.152 7.510 16.049 1.00 81.88 96 ARG A C 1
ATOM 762 O O . ARG A 1 96 ? -25.612 7.874 14.974 1.00 81.88 96 ARG A O 1
ATOM 769 N N . LYS A 1 97 ? -25.934 7.363 17.128 1.00 70.75 97 LYS A N 1
ATOM 770 C CA . LYS A 1 97 ? -27.418 7.434 17.104 1.00 70.75 97 LYS A CA 1
ATOM 771 C C . LYS A 1 97 ? -28.014 8.669 16.396 1.00 70.75 97 LYS A C 1
ATOM 773 O O . LYS A 1 97 ? -29.161 8.615 15.978 1.00 70.75 97 LYS A O 1
ATOM 778 N N . LYS A 1 98 ? -27.277 9.784 16.306 1.00 74.25 98 LYS A N 1
ATOM 779 C CA . LYS A 1 98 ? -27.706 11.039 15.652 1.00 74.25 98 LYS A CA 1
ATOM 780 C C . LYS A 1 98 ? -26.803 11.470 14.488 1.00 74.25 98 LYS A C 1
ATOM 782 O O . LYS A 1 98 ? -26.982 12.561 13.964 1.00 74.25 98 LYS A O 1
ATOM 787 N N . ASP A 1 99 ? -25.815 10.654 14.139 1.00 75.75 99 ASP A N 1
ATOM 788 C CA . ASP A 1 99 ? -24.819 10.941 13.108 1.00 75.75 99 ASP A CA 1
ATOM 789 C C . ASP A 1 99 ? -24.469 9.615 12.409 1.00 75.75 99 ASP A C 1
ATOM 791 O O . ASP A 1 99 ? -23.632 8.858 12.917 1.00 75.75 99 ASP A O 1
ATOM 795 N N . PRO A 1 100 ? -25.155 9.283 11.297 1.00 63.84 100 PRO A N 1
ATOM 796 C CA . PRO A 1 100 ? -24.939 8.027 10.584 1.00 63.84 100 PRO A CA 1
ATOM 797 C C . PRO A 1 100 ? -23.555 7.945 9.922 1.00 63.84 100 PRO A C 1
ATOM 799 O O . PRO A 1 100 ? -23.090 6.837 9.670 1.00 63.84 100 PRO A O 1
ATOM 802 N N . LEU A 1 101 ? -22.876 9.080 9.689 1.00 67.38 101 LEU A N 1
ATOM 803 C CA . LEU A 1 101 ? -21.472 9.109 9.250 1.00 67.38 101 LEU A CA 1
ATOM 804 C C . LEU A 1 101 ? -20.513 8.783 10.405 1.00 67.38 101 LEU A C 1
ATOM 806 O O . LEU A 1 101 ? -19.431 8.243 10.179 1.00 67.38 101 LEU A O 1
ATOM 810 N N . GLY A 1 102 ? -20.938 9.053 11.641 1.00 82.62 102 GLY A N 1
ATOM 811 C CA . GLY A 1 102 ? -20.294 8.578 12.857 1.00 82.62 102 GLY A CA 1
ATOM 812 C C . GLY A 1 102 ? -18.838 9.018 12.998 1.00 82.62 102 GLY A C 1
ATOM 813 O O . GLY A 1 102 ? -18.461 10.138 12.663 1.00 82.62 102 GLY A O 1
ATOM 814 N N . THR A 1 103 ? -18.014 8.133 13.551 1.00 87.94 103 THR A N 1
ATOM 815 C CA . THR A 1 103 ? -16.556 8.296 13.587 1.00 87.94 103 THR A CA 1
ATOM 816 C C . THR A 1 103 ? -15.938 7.396 12.529 1.00 87.94 103 THR A C 1
ATOM 818 O O . THR A 1 103 ? -16.322 6.234 12.424 1.00 87.94 103 THR A O 1
ATOM 821 N N . SER A 1 104 ? -14.993 7.933 11.756 1.00 90.06 104 SER A N 1
ATOM 822 C CA . SER A 1 104 ? -14.223 7.178 10.766 1.00 90.06 104 SER A CA 1
ATOM 823 C C . SER A 1 104 ? -12.753 7.127 11.174 1.00 90.06 104 SER A C 1
ATOM 825 O O . SER A 1 104 ? -12.194 8.143 11.581 1.00 90.06 104 SER A O 1
ATOM 827 N N . LEU A 1 105 ? -12.132 5.954 11.068 1.00 91.75 105 LEU A N 1
ATOM 828 C CA . LEU A 1 105 ? -10.687 5.769 11.190 1.00 91.75 105 LEU A CA 1
ATOM 829 C C . LEU A 1 105 ? -10.151 5.169 9.890 1.00 91.75 105 LEU A C 1
ATOM 831 O O . LEU A 1 105 ? -10.638 4.134 9.438 1.00 91.75 105 LEU A O 1
ATOM 835 N N . TYR A 1 106 ? -9.144 5.814 9.307 1.00 91.81 106 TYR A N 1
ATOM 836 C CA . TYR A 1 106 ? -8.473 5.348 8.097 1.00 91.81 106 TYR A CA 1
ATOM 837 C C . TYR A 1 106 ? -7.189 4.637 8.505 1.00 91.81 106 TYR A C 1
ATOM 839 O O . TYR A 1 106 ? -6.354 5.219 9.195 1.00 91.81 106 TYR A O 1
ATOM 847 N N . ALA A 1 107 ? -7.036 3.378 8.107 1.00 92.94 107 ALA A N 1
ATOM 848 C CA . ALA A 1 107 ? -5.873 2.579 8.468 1.00 92.94 107 ALA A CA 1
ATOM 849 C C . ALA A 1 107 ? -5.515 1.599 7.354 1.00 92.94 107 ALA A C 1
ATOM 851 O O . ALA A 1 107 ? -6.391 1.073 6.668 1.00 92.94 107 ALA A O 1
ATOM 852 N N . THR A 1 108 ? -4.219 1.320 7.210 1.00 93.94 108 THR A N 1
ATOM 853 C CA . THR A 1 108 ? -3.759 0.165 6.436 1.00 93.94 108 THR A CA 1
ATOM 854 C C . THR A 1 108 ? -3.472 -0.979 7.395 1.00 93.94 108 THR A C 1
ATOM 856 O O . THR A 1 108 ? -2.647 -0.831 8.294 1.00 93.94 108 THR A O 1
ATOM 859 N N . VAL A 1 109 ? -4.143 -2.113 7.212 1.00 95.50 109 VAL A N 1
ATOM 860 C CA . VAL A 1 109 ? -3.969 -3.305 8.049 1.00 95.50 109 VAL A CA 1
ATOM 861 C C . VAL A 1 109 ? -3.343 -4.413 7.214 1.00 95.50 109 VAL A C 1
ATOM 863 O O . VAL A 1 109 ? -3.826 -4.735 6.130 1.00 95.50 109 VAL A O 1
ATOM 866 N N . VAL A 1 110 ? -2.269 -5.009 7.730 1.00 94.81 110 VAL A N 1
ATOM 867 C CA . VAL A 1 110 ? -1.577 -6.136 7.096 1.00 94.81 110 VAL A CA 1
ATOM 868 C C . VAL A 1 110 ? -1.429 -7.245 8.125 1.00 94.81 110 VAL A C 1
ATOM 870 O O . VAL A 1 110 ? -0.749 -7.069 9.134 1.00 94.81 110 VAL A O 1
ATOM 873 N N . ARG A 1 111 ? -2.038 -8.404 7.866 1.00 94.19 111 ARG A N 1
ATOM 874 C CA . ARG A 1 111 ? -1.810 -9.605 8.676 1.00 94.19 111 ARG A CA 1
ATOM 875 C C . ARG A 1 111 ? -0.571 -10.315 8.147 1.00 94.19 111 ARG A C 1
ATOM 877 O O . ARG A 1 111 ? -0.596 -10.802 7.023 1.00 94.19 111 ARG A O 1
ATOM 884 N N . LYS A 1 112 ? 0.496 -10.408 8.933 1.00 91.94 112 LYS A N 1
ATOM 885 C CA . LYS A 1 112 ? 1.686 -11.188 8.564 1.00 91.94 112 LYS A CA 1
ATOM 886 C C . LYS A 1 112 ? 1.644 -12.563 9.223 1.00 91.94 112 LYS A C 1
ATOM 888 O O . LYS A 1 112 ? 1.088 -12.711 10.306 1.00 91.94 112 LYS A O 1
ATOM 893 N N . GLY A 1 113 ? 2.171 -13.562 8.524 1.00 88.38 113 GLY A N 1
ATOM 894 C CA . GLY A 1 113 ? 2.432 -14.884 9.090 1.00 88.38 113 GLY A CA 1
ATOM 895 C C . GLY A 1 113 ? 3.899 -15.003 9.484 1.00 88.38 113 GLY A C 1
ATOM 896 O O . GLY A 1 113 ? 4.701 -14.156 9.101 1.00 88.38 113 GLY A O 1
ATOM 897 N N . SER A 1 114 ? 4.239 -16.076 10.196 1.00 85.25 114 SER A N 1
ATOM 898 C CA . SER A 1 114 ? 5.631 -16.453 10.471 1.00 85.25 114 SER A CA 1
ATOM 899 C C . SER A 1 114 ? 6.385 -16.931 9.230 1.00 85.25 114 SER A C 1
ATOM 901 O O . SER A 1 114 ? 7.604 -16.988 9.253 1.00 85.25 114 SER A O 1
ATOM 903 N N . LEU A 1 115 ? 5.655 -17.312 8.178 1.00 85.56 115 LEU A N 1
ATOM 904 C CA . LEU A 1 115 ? 6.198 -17.780 6.911 1.00 85.56 115 LEU A CA 1
ATOM 905 C C . LEU A 1 115 ? 5.398 -17.188 5.753 1.00 85.56 115 LEU A C 1
ATOM 907 O O . LEU A 1 115 ? 4.164 -17.090 5.806 1.00 85.56 115 LEU A O 1
ATOM 911 N N . ILE A 1 116 ? 6.095 -16.873 4.666 1.00 85.31 116 ILE A N 1
ATOM 912 C CA . ILE A 1 116 ? 5.480 -16.503 3.389 1.00 85.31 116 ILE A CA 1
ATOM 913 C C . ILE A 1 116 ? 4.947 -17.777 2.699 1.00 85.31 116 ILE A C 1
ATOM 915 O O . ILE A 1 116 ? 5.730 -18.692 2.423 1.00 85.31 116 ILE A O 1
ATOM 919 N N . PRO A 1 117 ? 3.637 -17.873 2.386 1.00 81.44 117 PRO A N 1
ATOM 920 C CA . PRO A 1 117 ? 3.069 -19.067 1.765 1.00 81.44 117 PRO A CA 1
ATOM 921 C C . PRO A 1 117 ? 3.734 -19.404 0.424 1.00 81.44 117 PRO A C 1
ATOM 923 O O . PRO A 1 117 ? 3.807 -18.561 -0.470 1.00 81.44 117 PRO A O 1
ATOM 926 N N . ARG A 1 118 ? 4.170 -20.659 0.255 1.00 79.31 118 ARG A N 1
ATOM 927 C CA . ARG A 1 118 ? 4.693 -21.151 -1.029 1.00 79.31 118 ARG A CA 1
ATOM 928 C C . ARG A 1 118 ? 3.546 -21.478 -1.980 1.00 79.31 118 ARG A C 1
ATOM 930 O O . ARG A 1 118 ? 2.546 -22.067 -1.568 1.00 79.31 118 ARG A O 1
ATOM 937 N N . TYR A 1 119 ? 3.704 -21.137 -3.256 1.00 75.44 119 TYR A N 1
ATOM 938 C CA . TYR A 1 119 ? 2.746 -21.517 -4.290 1.00 75.44 119 TYR A CA 1
ATOM 939 C C . TYR A 1 119 ? 3.249 -22.738 -5.062 1.00 75.44 119 TYR A C 1
ATOM 941 O O . TYR A 1 119 ? 4.398 -22.774 -5.501 1.00 75.44 119 TYR A O 1
ATOM 949 N N . VAL A 1 120 ? 2.390 -23.748 -5.219 1.00 73.44 120 VAL A N 1
ATOM 950 C CA . VAL A 1 120 ? 2.737 -24.991 -5.922 1.00 73.44 120 VAL A CA 1
ATOM 951 C C . VAL A 1 120 ? 3.134 -24.669 -7.364 1.00 73.44 120 VAL A C 1
ATOM 953 O O . VAL A 1 120 ? 2.428 -23.944 -8.058 1.00 73.44 120 VAL A O 1
ATOM 956 N N . GLY A 1 121 ? 4.270 -25.210 -7.807 1.00 74.38 121 GLY A N 1
ATOM 957 C CA . GLY A 1 121 ? 4.810 -24.980 -9.151 1.00 74.38 121 GLY A CA 1
ATOM 958 C C . GLY A 1 121 ? 5.698 -23.739 -9.289 1.00 74.38 121 GLY A C 1
ATOM 959 O O . GLY A 1 121 ? 6.242 -23.521 -10.367 1.00 74.38 121 GLY A O 1
ATOM 960 N N . MET A 1 122 ? 5.891 -22.958 -8.221 1.00 77.25 122 MET A N 1
ATOM 961 C CA . MET A 1 122 ? 6.798 -21.807 -8.207 1.00 77.25 122 MET A CA 1
ATOM 962 C C . MET A 1 122 ? 7.989 -22.079 -7.285 1.00 77.25 122 MET A C 1
ATOM 964 O O . MET A 1 122 ? 7.823 -22.549 -6.162 1.00 77.25 122 MET A O 1
ATOM 968 N N . ASN A 1 123 ? 9.196 -21.727 -7.736 1.00 79.62 123 ASN A N 1
ATOM 969 C CA . ASN A 1 123 ? 10.436 -21.889 -6.957 1.00 79.62 123 ASN A CA 1
ATOM 970 C C . ASN A 1 123 ? 10.708 -20.719 -5.991 1.00 79.62 123 ASN A C 1
ATOM 972 O O . ASN A 1 123 ? 11.812 -20.580 -5.477 1.00 79.62 123 ASN A O 1
ATOM 976 N N . TYR A 1 124 ? 9.724 -19.847 -5.791 1.00 84.50 124 TYR A N 1
ATOM 977 C CA . TYR A 1 124 ? 9.802 -18.671 -4.936 1.00 84.50 124 TYR A CA 1
ATOM 978 C C . TYR A 1 124 ? 8.410 -18.363 -4.363 1.00 84.50 124 TYR A C 1
ATOM 980 O O . TYR A 1 124 ? 7.388 -18.814 -4.886 1.00 84.50 124 TYR A O 1
ATOM 988 N N . THR A 1 125 ? 8.369 -17.611 -3.270 1.00 85.56 125 THR A N 1
ATOM 989 C CA . THR A 1 125 ? 7.172 -17.291 -2.482 1.00 85.56 125 THR A CA 1
ATOM 990 C C . THR A 1 125 ? 6.626 -15.896 -2.778 1.00 85.56 125 THR A C 1
ATOM 992 O O . THR A 1 125 ? 5.418 -15.668 -2.695 1.00 85.56 125 THR A O 1
ATOM 995 N N . GLY A 1 126 ? 7.491 -14.969 -3.193 1.00 89.44 126 GLY A N 1
ATOM 996 C CA . GLY A 1 126 ? 7.099 -13.612 -3.550 1.00 89.44 126 GLY A CA 1
ATOM 997 C C . GLY A 1 126 ? 8.164 -12.851 -4.330 1.00 89.44 126 GLY A C 1
ATOM 998 O O . GLY A 1 126 ? 9.305 -13.292 -4.464 1.00 89.44 126 GLY A O 1
ATOM 999 N N . LEU A 1 127 ? 7.756 -11.698 -4.846 1.00 91.50 127 LEU A N 1
ATOM 1000 C CA . LEU A 1 127 ? 8.601 -10.672 -5.434 1.00 91.50 127 LEU A CA 1
ATOM 1001 C C . LEU A 1 127 ? 8.674 -9.507 -4.450 1.00 91.50 127 LEU A C 1
ATOM 1003 O O . LEU A 1 127 ? 7.662 -8.855 -4.184 1.00 91.50 127 LEU A O 1
ATOM 1007 N N . GLU A 1 128 ? 9.864 -9.241 -3.931 1.00 93.44 128 GLU A N 1
ATOM 1008 C CA . GLU A 1 128 ? 10.126 -8.044 -3.148 1.00 93.44 128 GLU A CA 1
ATOM 1009 C C . GLU A 1 128 ? 10.651 -6.930 -4.057 1.00 93.44 128 GLU A C 1
ATOM 1011 O O . GLU A 1 128 ? 11.520 -7.151 -4.906 1.00 93.44 128 GLU A O 1
ATOM 1016 N N . VAL A 1 129 ? 10.113 -5.726 -3.875 1.00 95.19 129 VAL A N 1
ATOM 1017 C CA . VAL A 1 129 ? 10.541 -4.510 -4.563 1.00 95.19 129 VAL A CA 1
ATOM 1018 C C . VAL A 1 129 ? 10.873 -3.461 -3.516 1.00 95.19 129 VAL A C 1
ATOM 1020 O O . VAL A 1 129 ? 9.989 -2.936 -2.845 1.00 95.19 129 VAL A O 1
ATOM 1023 N N . PHE A 1 130 ? 12.146 -3.112 -3.414 1.00 96.19 130 PHE A N 1
ATOM 1024 C CA . PHE A 1 130 ? 12.619 -2.033 -2.566 1.00 96.19 130 PHE A CA 1
ATOM 1025 C C . PHE A 1 130 ? 12.677 -0.727 -3.360 1.00 96.19 130 PHE A C 1
ATOM 1027 O O . PHE A 1 130 ? 13.492 -0.572 -4.272 1.00 96.19 130 PHE A O 1
ATOM 1034 N N . LEU A 1 131 ? 11.809 0.222 -3.011 1.00 97.19 131 LEU A N 1
ATOM 1035 C CA . LEU A 1 131 ? 11.825 1.582 -3.538 1.00 97.19 131 LEU A CA 1
ATOM 1036 C C . LEU A 1 131 ? 12.702 2.457 -2.646 1.00 97.19 131 LEU A C 1
ATOM 1038 O O . LEU A 1 131 ? 12.342 2.778 -1.512 1.00 97.19 131 LEU A O 1
ATOM 1042 N N . GLN A 1 132 ? 13.841 2.881 -3.187 1.00 95.38 132 GLN A N 1
ATOM 1043 C CA . GLN A 1 132 ? 14.789 3.705 -2.451 1.00 95.38 132 GLN A CA 1
ATOM 1044 C C . GLN A 1 132 ? 14.349 5.175 -2.442 1.00 95.38 132 GLN A C 1
ATOM 1046 O O . GLN A 1 132 ? 14.040 5.739 -1.393 1.00 95.38 132 GLN A O 1
ATOM 1051 N N . GLY A 1 133 ? 14.279 5.804 -3.616 1.00 95.56 133 GLY A N 1
ATOM 1052 C CA . GLY A 1 133 ? 14.042 7.240 -3.726 1.00 95.56 133 GLY A CA 1
ATOM 1053 C C . GLY A 1 133 ? 14.180 7.778 -5.141 1.00 95.56 133 GLY A C 1
ATOM 1054 O O . GLY A 1 133 ? 14.528 7.054 -6.078 1.00 95.56 133 GLY A O 1
ATOM 1055 N N . MET A 1 134 ? 13.925 9.076 -5.276 1.00 95.44 134 MET A N 1
ATOM 1056 C CA . MET A 1 134 ? 14.283 9.851 -6.461 1.00 95.44 134 MET A CA 1
ATOM 1057 C C . MET A 1 134 ? 15.808 9.982 -6.540 1.00 95.44 134 MET A C 1
ATOM 1059 O O . MET A 1 134 ? 16.464 10.384 -5.574 1.00 95.44 134 MET A O 1
ATOM 1063 N N . LYS A 1 135 ? 16.391 9.663 -7.700 1.00 95.31 135 LYS A N 1
ATOM 1064 C CA . LYS A 1 135 ? 17.852 9.667 -7.883 1.00 95.31 135 LYS A CA 1
ATOM 1065 C C . LYS A 1 135 ? 18.442 11.069 -7.730 1.00 95.31 135 LYS A C 1
ATOM 1067 O O . LYS A 1 135 ? 19.450 11.258 -7.043 1.00 95.31 135 LYS A O 1
ATOM 1072 N N . ASN A 1 136 ? 17.787 12.050 -8.347 1.00 95.62 136 ASN A N 1
ATOM 1073 C CA . ASN A 1 136 ? 18.212 13.447 -8.392 1.00 95.62 136 ASN A CA 1
ATOM 1074 C C . ASN A 1 136 ? 17.191 14.357 -7.691 1.00 95.62 136 ASN A C 1
ATOM 1076 O O . ASN A 1 136 ? 16.001 14.034 -7.709 1.00 95.62 136 ASN A O 1
ATOM 1080 N N . PRO A 1 137 ? 17.629 15.492 -7.114 1.00 96.06 137 PRO A N 1
ATOM 1081 C CA . PRO A 1 137 ? 16.721 16.461 -6.512 1.00 96.06 137 PRO A CA 1
ATOM 1082 C C . PRO A 1 137 ? 15.737 17.059 -7.522 1.00 96.06 137 PRO A C 1
ATOM 1084 O O . PRO A 1 137 ? 16.088 17.285 -8.685 1.00 96.06 137 PRO A O 1
ATOM 1087 N N . LEU A 1 138 ? 14.524 17.339 -7.058 1.00 96.44 138 LEU A N 1
ATOM 1088 C CA . LEU A 1 138 ? 13.465 18.035 -7.775 1.00 96.44 138 LEU A CA 1
ATOM 1089 C C . LEU A 1 138 ? 13.739 19.547 -7.785 1.00 96.44 138 LEU A C 1
ATOM 1091 O O . LEU A 1 138 ? 14.217 20.103 -6.801 1.00 96.44 138 LEU A O 1
ATOM 1095 N N . ALA A 1 139 ? 13.442 20.207 -8.904 1.00 95.31 139 ALA A N 1
ATOM 1096 C CA . ALA A 1 139 ? 13.578 21.658 -9.053 1.00 95.31 139 ALA A CA 1
ATOM 1097 C C . ALA A 1 139 ? 12.473 22.433 -8.326 1.00 95.31 139 ALA A C 1
ATOM 1099 O O . ALA A 1 139 ? 12.726 23.517 -7.814 1.00 95.31 139 ALA A O 1
ATOM 1100 N N . ASP A 1 140 ? 11.263 21.876 -8.305 1.00 90.56 140 ASP A N 1
ATOM 1101 C CA . ASP A 1 140 ? 10.075 22.482 -7.706 1.00 90.56 140 ASP A CA 1
ATOM 1102 C C . ASP A 1 140 ? 9.367 21.434 -6.829 1.00 90.56 140 ASP A C 1
ATOM 1104 O O . ASP A 1 140 ? 8.548 20.651 -7.330 1.00 90.56 140 ASP A O 1
ATOM 1108 N N . PRO A 1 141 ? 9.769 21.300 -5.552 1.00 87.38 141 PRO A N 1
ATOM 1109 C CA . PRO A 1 141 ? 9.200 20.310 -4.651 1.00 87.38 141 PRO A CA 1
ATOM 1110 C C . PRO A 1 141 ? 7.756 20.672 -4.283 1.00 87.38 141 PRO A C 1
ATOM 1112 O O . PRO A 1 141 ? 7.476 21.726 -3.726 1.00 87.38 141 PRO A O 1
ATOM 1115 N N . GLN A 1 142 ? 6.832 19.747 -4.535 1.00 82.81 142 GLN A N 1
ATOM 1116 C CA . GLN A 1 142 ? 5.391 19.912 -4.289 1.00 82.81 142 GLN A CA 1
ATOM 1117 C C . GLN A 1 142 ? 4.974 19.390 -2.896 1.00 82.81 142 GLN A C 1
ATOM 1119 O O . GLN A 1 142 ? 3.855 18.916 -2.708 1.00 82.81 142 GLN A O 1
ATOM 1124 N N . GLY A 1 143 ? 5.895 19.427 -1.927 1.00 89.75 143 GLY A N 1
ATOM 1125 C CA . GLY A 1 143 ? 5.744 18.798 -0.611 1.00 89.75 143 GLY A CA 1
ATOM 1126 C C . GLY A 1 143 ? 6.098 17.300 -0.590 1.00 89.75 143 GLY A C 1
ATOM 1127 O O . GLY A 1 143 ? 6.681 16.784 -1.550 1.00 89.75 143 GLY A O 1
ATOM 1128 N N . PRO A 1 144 ? 5.797 16.591 0.516 1.00 91.62 144 PRO A N 1
ATOM 1129 C CA . PRO A 1 144 ? 6.047 15.156 0.634 1.00 91.62 144 PRO A CA 1
ATOM 1130 C C . PRO A 1 144 ? 5.269 14.355 -0.418 1.00 91.62 144 PRO A C 1
ATOM 1132 O O . PRO A 1 144 ? 4.138 14.693 -0.768 1.00 91.62 144 PRO A O 1
ATOM 1135 N N . ILE A 1 145 ? 5.859 13.265 -0.911 1.00 93.44 145 ILE A N 1
ATOM 1136 C CA . ILE A 1 145 ? 5.268 12.436 -1.973 1.00 93.44 145 ILE A CA 1
ATOM 1137 C C . ILE A 1 145 ? 5.060 11.018 -1.453 1.00 93.44 145 ILE A C 1
ATOM 1139 O O . ILE A 1 145 ? 5.988 10.414 -0.920 1.00 93.44 145 ILE A O 1
ATOM 1143 N N . ILE A 1 146 ? 3.876 10.446 -1.656 1.00 94.12 146 ILE A N 1
ATOM 1144 C CA . ILE A 1 146 ? 3.637 9.014 -1.433 1.00 94.12 146 ILE A CA 1
ATOM 1145 C C . ILE A 1 146 ? 3.792 8.238 -2.742 1.00 94.12 146 ILE A C 1
ATOM 1147 O O . ILE A 1 146 ? 3.476 8.746 -3.823 1.00 94.12 146 ILE A O 1
ATOM 1151 N N . ALA A 1 147 ? 4.252 6.995 -2.641 1.00 95.81 147 ALA A N 1
ATOM 1152 C CA . ALA A 1 147 ? 4.310 6.060 -3.752 1.00 95.81 147 ALA A CA 1
ATOM 1153 C C . ALA A 1 147 ? 3.292 4.933 -3.546 1.00 95.81 147 ALA A C 1
ATOM 1155 O O . ALA A 1 147 ? 3.157 4.386 -2.450 1.00 95.81 147 ALA A O 1
ATOM 1156 N N . ILE A 1 148 ? 2.582 4.583 -4.618 1.00 95.31 148 ILE A N 1
ATOM 1157 C CA . ILE A 1 148 ? 1.631 3.473 -4.645 1.00 95.31 148 ILE A CA 1
ATOM 1158 C C . ILE A 1 148 ? 2.098 2.475 -5.690 1.00 95.31 148 ILE A C 1
ATOM 1160 O O . ILE A 1 148 ? 2.036 2.753 -6.888 1.00 95.31 148 ILE A O 1
ATOM 1164 N N . ALA A 1 149 ? 2.566 1.319 -5.233 1.00 95.56 149 ALA A N 1
ATOM 1165 C CA . ALA A 1 149 ? 3.060 0.259 -6.096 1.00 95.56 149 ALA A CA 1
ATOM 1166 C C . ALA A 1 149 ? 1.994 -0.821 -6.308 1.00 95.56 149 ALA A C 1
ATOM 1168 O O . ALA A 1 149 ? 1.307 -1.228 -5.369 1.00 95.56 149 ALA A O 1
ATOM 1169 N N . ARG A 1 150 ? 1.878 -1.302 -7.548 1.00 93.44 150 ARG A N 1
ATOM 1170 C CA . ARG A 1 150 ? 1.034 -2.434 -7.948 1.00 93.44 150 ARG A CA 1
ATOM 1171 C C . ARG A 1 150 ? 1.784 -3.285 -8.964 1.00 93.44 150 ARG A C 1
ATOM 1173 O O . ARG A 1 150 ? 2.457 -2.737 -9.836 1.00 93.44 150 ARG A O 1
ATOM 1180 N N . VAL A 1 151 ? 1.597 -4.601 -8.934 1.00 93.44 151 VAL A N 1
ATOM 1181 C CA . VAL A 1 151 ? 1.899 -5.435 -10.104 1.00 93.44 151 VAL A CA 1
ATOM 1182 C C . VAL A 1 151 ? 0.615 -5.693 -10.872 1.00 93.44 151 VAL A C 1
ATOM 1184 O O . VAL A 1 151 ? -0.368 -6.173 -10.310 1.00 93.44 151 VAL A O 1
ATOM 1187 N N . VAL A 1 152 ? 0.637 -5.373 -12.160 1.00 91.75 152 VAL A N 1
ATOM 1188 C CA . VAL A 1 152 ? -0.487 -5.558 -13.077 1.00 91.75 152 VAL A CA 1
ATOM 1189 C C . VAL A 1 152 ? -0.122 -6.624 -14.096 1.00 91.75 152 VAL A C 1
ATOM 1191 O O . VAL A 1 152 ? 0.997 -6.645 -14.601 1.00 91.75 152 VAL A O 1
ATOM 1194 N N . ASN A 1 153 ? -1.060 -7.514 -14.409 1.00 89.12 153 ASN A N 1
ATOM 1195 C CA . ASN A 1 153 ? -0.860 -8.591 -15.386 1.00 89.12 153 ASN A CA 1
ATOM 1196 C C . ASN A 1 153 ? -1.077 -8.132 -16.843 1.00 89.12 153 ASN A C 1
ATOM 1198 O O . ASN A 1 153 ? -0.685 -8.831 -17.768 1.00 89.12 153 ASN A O 1
ATOM 1202 N N . ASN A 1 154 ? -1.713 -6.974 -17.044 1.00 89.31 154 ASN A N 1
ATOM 1203 C CA . ASN A 1 154 ? -1.957 -6.377 -18.349 1.00 89.31 154 ASN A CA 1
ATOM 1204 C C . ASN A 1 154 ? -1.808 -4.858 -18.254 1.00 89.31 154 ASN A C 1
ATOM 1206 O O . ASN A 1 154 ? -2.760 -4.123 -17.962 1.00 89.31 154 ASN A O 1
ATOM 1210 N N . PHE A 1 155 ? -0.595 -4.380 -18.516 1.00 91.06 155 PHE A N 1
ATOM 1211 C CA . PHE A 1 155 ? -0.278 -2.960 -18.431 1.00 91.06 155 PHE A CA 1
ATOM 1212 C C . PHE A 1 155 ? -1.104 -2.109 -19.401 1.00 91.06 155 PHE A C 1
ATOM 1214 O O . PHE A 1 155 ? -1.500 -0.997 -19.063 1.00 91.06 155 PHE A O 1
ATOM 1221 N N . ASN A 1 156 ? -1.427 -2.617 -20.591 1.00 91.44 156 ASN A N 1
ATOM 1222 C CA . ASN A 1 156 ? -2.207 -1.863 -21.572 1.00 91.44 156 ASN A CA 1
ATOM 1223 C C . ASN A 1 156 ? -3.647 -1.617 -21.101 1.00 91.44 156 ASN A C 1
ATOM 1225 O O . ASN A 1 156 ? -4.159 -0.500 -21.229 1.00 91.44 156 ASN A O 1
ATOM 1229 N N . ALA A 1 157 ? -4.292 -2.633 -20.526 1.00 91.19 157 ALA A N 1
ATOM 1230 C CA . ALA A 1 157 ? -5.607 -2.503 -19.907 1.00 91.19 157 ALA A CA 1
ATOM 1231 C C . ALA A 1 157 ? -5.550 -1.579 -18.683 1.00 91.19 157 ALA A C 1
ATOM 1233 O O . ALA A 1 157 ? -6.381 -0.675 -18.560 1.00 91.19 157 ALA A O 1
ATOM 1234 N N . TYR A 1 158 ? -4.527 -1.740 -17.835 1.00 90.81 158 TYR A N 1
ATOM 1235 C CA . TYR A 1 158 ? -4.305 -0.876 -16.678 1.00 90.81 158 TYR A CA 1
ATOM 1236 C C . TYR A 1 158 ? -4.145 0.591 -17.077 1.00 90.81 158 TYR A C 1
ATOM 1238 O O . TYR A 1 158 ? -4.840 1.464 -16.571 1.00 90.81 158 TYR A O 1
ATOM 1246 N N . ARG A 1 159 ? -3.284 0.875 -18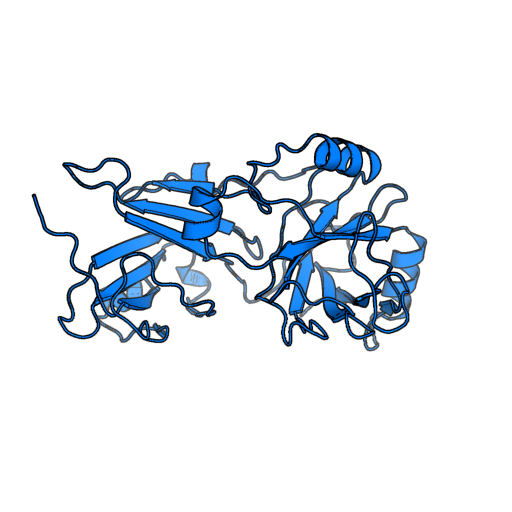.056 1.00 90.50 159 ARG A N 1
ATOM 1247 C CA . ARG A 1 159 ? -3.011 2.227 -18.547 1.00 90.50 159 ARG A CA 1
ATOM 1248 C C . ARG A 1 159 ? -4.266 2.897 -19.104 1.00 90.50 159 ARG A C 1
ATOM 1250 O O . ARG A 1 159 ? -4.441 4.100 -18.920 1.00 90.50 159 ARG A O 1
ATOM 1257 N N . LYS A 1 160 ? -5.141 2.145 -19.783 1.00 90.31 160 LYS A N 1
ATOM 1258 C CA . LYS A 1 160 ? -6.452 2.650 -20.225 1.00 90.31 160 LYS A CA 1
ATOM 1259 C C . LYS A 1 160 ? -7.336 2.992 -19.024 1.00 90.31 160 LYS A C 1
ATOM 1261 O O . LYS A 1 160 ? -7.862 4.099 -18.978 1.00 90.31 160 LYS A O 1
ATOM 1266 N N . ALA A 1 161 ? -7.442 2.097 -18.042 1.00 88.69 161 ALA A N 1
ATOM 1267 C CA . ALA A 1 161 ? -8.221 2.334 -16.825 1.00 88.69 161 ALA A CA 1
ATOM 1268 C C . ALA A 1 161 ? -7.704 3.546 -16.032 1.00 88.69 161 ALA A C 1
ATOM 1270 O O . ALA A 1 161 ? -8.488 4.399 -15.634 1.00 88.69 161 ALA A O 1
ATOM 1271 N N . MET A 1 162 ? -6.384 3.681 -15.891 1.00 87.44 162 MET A N 1
ATOM 1272 C CA . MET A 1 162 ? -5.731 4.805 -15.222 1.00 87.44 162 MET A CA 1
ATOM 1273 C C . MET A 1 162 ? -6.049 6.146 -15.901 1.00 87.44 162 MET A C 1
ATOM 1275 O O . MET A 1 162 ? -6.301 7.132 -15.218 1.00 87.44 162 MET A O 1
ATOM 1279 N N . LYS A 1 163 ? -6.094 6.194 -17.241 1.00 85.19 163 LYS A N 1
ATOM 1280 C CA . LYS A 1 163 ? -6.489 7.403 -17.992 1.00 85.19 163 LYS A CA 1
ATOM 1281 C C . LYS A 1 163 ? -7.971 7.752 -17.845 1.00 85.19 163 LYS A C 1
ATOM 1283 O O . LYS A 1 163 ? -8.318 8.923 -17.928 1.00 85.19 163 LYS A O 1
ATOM 1288 N N . MET A 1 164 ? -8.821 6.744 -17.661 1.00 85.69 164 MET A N 1
ATOM 1289 C CA . MET A 1 164 ? -10.267 6.903 -17.483 1.00 85.69 164 MET A CA 1
ATOM 1290 C C . MET A 1 164 ? -10.667 7.108 -16.014 1.00 85.69 164 MET A C 1
ATOM 1292 O O . MET A 1 164 ? -11.844 7.338 -15.739 1.00 85.69 164 MET A O 1
ATOM 1296 N N . ARG A 1 165 ? -9.719 7.007 -15.069 1.00 83.19 165 ARG A N 1
ATOM 1297 C CA . ARG A 1 165 ? -9.983 7.125 -13.633 1.00 83.19 165 ARG A CA 1
ATOM 1298 C C . ARG A 1 165 ? -10.541 8.526 -13.331 1.00 83.19 165 ARG A C 1
ATOM 1300 O O . ARG A 1 165 ? -9.885 9.515 -13.671 1.00 83.19 165 ARG A O 1
ATOM 1307 N N . PRO A 1 166 ? -11.721 8.637 -12.692 1.00 78.06 166 PRO A N 1
ATOM 1308 C CA . PRO A 1 166 ? -12.256 9.927 -12.273 1.00 78.06 166 PRO A CA 1
ATOM 1309 C C . PRO A 1 166 ? -11.273 10.655 -11.352 1.00 78.06 166 PRO A C 1
ATOM 1311 O O . PRO A 1 166 ? -10.661 10.034 -10.486 1.00 78.06 166 PRO A O 1
ATOM 1314 N N . SER A 1 167 ? -11.162 11.980 -11.480 1.00 69.12 167 SER A N 1
ATOM 1315 C CA . SER A 1 167 ? -10.261 12.794 -10.642 1.00 69.12 167 SER A CA 1
ATOM 1316 C C . SER A 1 167 ? -10.586 12.735 -9.146 1.00 69.12 167 SER A C 1
ATOM 1318 O O . SER A 1 167 ? -9.735 13.050 -8.318 1.00 69.12 167 SER A O 1
ATOM 1320 N N . THR A 1 168 ? -11.822 12.356 -8.824 1.00 66.06 168 THR A N 1
ATOM 1321 C CA . THR A 1 168 ? -12.364 12.215 -7.470 1.00 66.06 168 THR A CA 1
ATOM 1322 C C . THR A 1 168 ? -12.092 10.844 -6.854 1.00 66.06 168 THR A C 1
ATOM 1324 O O . THR A 1 168 ? -12.376 10.640 -5.679 1.00 66.06 168 THR A O 1
ATOM 1327 N N . SER A 1 169 ? -11.577 9.882 -7.628 1.00 67.56 169 SER A N 1
ATOM 1328 C CA . SER A 1 169 ? -11.293 8.545 -7.105 1.00 67.56 169 SER A CA 1
ATOM 1329 C C . SER A 1 169 ? -10.034 8.559 -6.235 1.00 67.56 169 SER A C 1
ATOM 1331 O O . SER A 1 169 ? -9.052 9.209 -6.605 1.00 67.56 169 SER A O 1
ATOM 1333 N N . PRO A 1 170 ? -10.027 7.837 -5.102 1.00 69.25 170 PRO A N 1
ATOM 1334 C CA . PRO A 1 170 ? -8.838 7.722 -4.274 1.00 69.25 170 PRO A CA 1
ATOM 1335 C C . PRO A 1 170 ? -7.721 6.980 -5.021 1.00 69.25 170 PRO A C 1
ATOM 1337 O O . PRO A 1 170 ? -7.957 6.185 -5.932 1.00 69.25 170 PRO A O 1
ATOM 1340 N N . ALA A 1 171 ? -6.482 7.249 -4.617 1.00 69.56 171 ALA A N 1
ATOM 1341 C CA . ALA A 1 171 ? -5.284 6.690 -5.241 1.00 69.56 171 ALA A CA 1
ATOM 1342 C C . ALA A 1 171 ? -5.121 5.171 -4.982 1.00 69.56 171 ALA A C 1
ATOM 1344 O O . ALA A 1 171 ? -4.593 4.425 -5.814 1.00 69.56 171 ALA A O 1
ATOM 1345 N N . ALA A 1 172 ? -5.633 4.698 -3.843 1.00 79.06 172 ALA A N 1
ATOM 1346 C CA . ALA A 1 172 ? -5.787 3.288 -3.505 1.00 79.06 172 ALA A CA 1
ATOM 1347 C C . ALA A 1 172 ? -7.257 2.988 -3.189 1.00 79.06 172 ALA A C 1
ATOM 1349 O O . ALA A 1 172 ? -7.964 3.835 -2.640 1.00 79.06 172 ALA A O 1
ATOM 1350 N N . ASP A 1 173 ? -7.706 1.785 -3.541 1.00 80.81 173 ASP A N 1
ATOM 1351 C CA . ASP A 1 173 ? -9.083 1.355 -3.321 1.00 80.81 173 ASP A CA 1
ATOM 1352 C C . ASP A 1 173 ? -9.346 1.247 -1.812 1.00 80.81 173 ASP A C 1
ATOM 1354 O O . ASP A 1 173 ? -8.725 0.444 -1.114 1.00 80.81 173 ASP A O 1
ATOM 1358 N N . LEU A 1 174 ? -10.235 2.101 -1.302 1.00 87.31 174 LEU A N 1
ATOM 1359 C CA . LEU A 1 174 ? -10.551 2.194 0.120 1.00 87.31 174 LEU A CA 1
ATOM 1360 C C . LEU A 1 174 ? -11.798 1.368 0.431 1.00 87.31 174 LEU A C 1
ATOM 1362 O O . LEU A 1 174 ? -12.885 1.647 -0.076 1.00 87.31 174 LEU A O 1
ATOM 1366 N N . THR A 1 175 ? -11.658 0.379 1.307 1.00 90.88 175 THR A N 1
ATOM 1367 C CA . THR A 1 175 ? -12.774 -0.484 1.700 1.00 90.88 175 THR A CA 1
ATOM 1368 C C . THR A 1 175 ? -13.432 0.050 2.964 1.00 90.88 175 THR A C 1
ATOM 1370 O O . THR A 1 175 ? -12.790 0.188 4.004 1.00 90.88 175 THR A O 1
ATOM 1373 N N . THR A 1 176 ? -14.725 0.369 2.886 1.00 92.38 176 THR A N 1
ATOM 1374 C CA . THR A 1 176 ? -15.486 0.821 4.058 1.00 92.38 176 THR A CA 1
ATOM 1375 C C . THR A 1 176 ? -15.977 -0.381 4.857 1.00 92.38 176 THR A C 1
ATOM 1377 O O . THR A 1 176 ? -16.666 -1.245 4.320 1.00 92.38 176 THR A O 1
ATOM 1380 N N . VAL A 1 177 ? -15.650 -0.414 6.148 1.00 94.38 177 VAL A N 1
ATOM 1381 C CA . VAL A 1 177 ? -16.051 -1.474 7.079 1.00 94.38 177 VAL A CA 1
ATOM 1382 C C . VAL A 1 177 ? -16.911 -0.866 8.178 1.00 94.38 177 VAL A C 1
ATOM 1384 O O . VAL A 1 177 ? -16.467 0.024 8.905 1.00 94.38 177 VAL A O 1
ATOM 1387 N N . MET A 1 178 ? -18.139 -1.362 8.303 1.00 93.38 178 MET A N 1
ATOM 1388 C CA . MET A 1 178 ? -19.096 -0.899 9.306 1.00 93.38 178 MET A CA 1
ATOM 1389 C C . MET A 1 178 ? -18.924 -1.664 10.621 1.00 93.38 178 MET A C 1
ATOM 1391 O O . MET A 1 178 ? -18.810 -2.887 10.620 1.00 93.38 178 MET A O 1
ATOM 1395 N N . PHE A 1 179 ? -18.941 -0.938 11.735 1.00 93.06 179 PHE A N 1
ATOM 1396 C CA . PHE A 1 179 ? -18.863 -1.460 13.100 1.00 93.06 179 PHE A CA 1
ATOM 1397 C C . PHE A 1 179 ? -20.159 -1.174 13.873 1.00 93.06 179 PHE A C 1
ATOM 1399 O O . PHE A 1 179 ? -20.880 -0.237 13.516 1.00 93.06 179 PHE A O 1
ATOM 1406 N N . PRO A 1 180 ? -20.478 -1.949 14.931 1.00 91.75 180 PRO A N 1
ATOM 1407 C CA . PRO A 1 180 ? -19.615 -2.898 15.658 1.00 91.75 180 PRO A CA 1
ATOM 1408 C C . PRO A 1 180 ? -19.481 -4.301 15.048 1.00 91.75 180 PRO A C 1
ATOM 1410 O O . PRO A 1 180 ? -18.565 -5.018 15.442 1.00 91.75 180 PRO A O 1
ATOM 1413 N N . ASP A 1 181 ? -20.331 -4.664 14.086 1.00 90.19 181 ASP A N 1
ATOM 1414 C CA . ASP A 1 181 ? -20.428 -6.026 13.546 1.00 90.19 181 ASP A CA 1
ATOM 1415 C C . ASP A 1 181 ? -19.921 -6.097 12.093 1.00 90.19 181 ASP A C 1
ATOM 1417 O O . ASP A 1 181 ? -20.717 -6.071 11.148 1.00 90.19 181 ASP A O 1
ATOM 1421 N N . 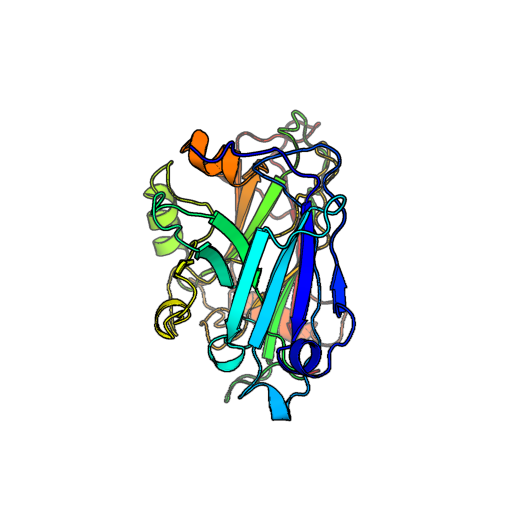PRO A 1 182 ? -18.595 -6.159 11.870 1.00 93.56 182 PRO A N 1
ATOM 1422 C CA . PRO A 1 182 ? -18.046 -6.143 10.526 1.00 93.56 182 PRO A CA 1
ATOM 1423 C C . PRO A 1 182 ? -18.337 -7.461 9.790 1.00 93.56 182 PRO A C 1
ATOM 1425 O O . PRO A 1 182 ? -18.056 -8.557 10.284 1.00 93.56 182 PRO A O 1
ATOM 1428 N N . SER A 1 183 ? -18.872 -7.356 8.572 1.00 92.94 183 SER A N 1
ATOM 1429 C CA . SER A 1 183 ? -19.120 -8.510 7.698 1.00 92.94 183 SER A CA 1
ATOM 1430 C C . SER A 1 183 ? -17.817 -9.062 7.118 1.00 92.94 183 SER A C 1
ATOM 1432 O O . SER A 1 183 ? -16.940 -8.297 6.719 1.00 92.94 183 SER A O 1
ATOM 1434 N N . MET A 1 184 ? -17.718 -10.389 6.985 1.00 92.88 184 MET A N 1
ATOM 1435 C CA . MET A 1 184 ? -16.602 -11.053 6.294 1.00 92.88 184 MET A CA 1
ATOM 1436 C C . MET A 1 184 ? -16.453 -10.566 4.844 1.00 92.88 184 MET A C 1
ATOM 1438 O O . MET A 1 184 ? -15.332 -10.403 4.373 1.00 92.88 184 MET A O 1
ATOM 1442 N N . VAL A 1 185 ? -17.569 -10.251 4.176 1.00 93.06 185 VAL A N 1
ATOM 1443 C CA . VAL A 1 185 ? -17.588 -9.772 2.782 1.00 93.06 185 VAL A CA 1
ATOM 1444 C C . VAL A 1 185 ? -16.825 -8.453 2.626 1.00 93.06 185 VAL A C 1
ATOM 1446 O O . VAL A 1 185 ? -16.230 -8.198 1.585 1.00 93.06 185 VAL A O 1
ATOM 1449 N N . ALA A 1 186 ? -16.772 -7.628 3.676 1.00 92.25 186 ALA A N 1
ATOM 1450 C CA . ALA A 1 186 ? -16.013 -6.379 3.658 1.00 92.25 186 ALA A CA 1
ATOM 1451 C C . ALA A 1 186 ? -14.485 -6.596 3.654 1.00 92.25 186 ALA A C 1
ATOM 1453 O O . ALA A 1 186 ? -13.738 -5.640 3.490 1.00 92.25 186 ALA A O 1
ATOM 1454 N N . PHE A 1 187 ? -14.010 -7.832 3.833 1.00 92.69 187 PHE A N 1
ATOM 1455 C CA . PHE A 1 187 ? -12.593 -8.204 3.759 1.00 92.69 187 PHE A CA 1
ATOM 1456 C C . PHE A 1 187 ? -12.303 -9.181 2.616 1.00 92.69 187 PHE A C 1
ATOM 1458 O O . PHE A 1 187 ? -11.183 -9.697 2.508 1.00 92.69 187 PHE A O 1
ATOM 1465 N N . ASP A 1 188 ? -13.295 -9.451 1.764 1.00 90.44 188 ASP A N 1
ATOM 1466 C CA . ASP A 1 188 ? -13.105 -10.315 0.615 1.00 90.44 188 ASP A CA 1
ATOM 1467 C C . ASP A 1 188 ? -12.226 -9.636 -0.430 1.00 90.44 188 ASP A C 1
ATOM 1469 O O . ASP A 1 188 ? -12.442 -8.506 -0.858 1.00 90.44 188 ASP A O 1
ATOM 1473 N N . VAL A 1 189 ? -11.214 -10.378 -0.863 1.00 86.62 189 VAL A N 1
ATOM 1474 C CA . VAL A 1 189 ? -10.243 -9.938 -1.861 1.00 86.62 189 VAL A CA 1
ATOM 1475 C C . VAL A 1 189 ? -10.412 -10.821 -3.094 1.00 86.62 189 VAL A C 1
ATOM 1477 O O . VAL A 1 189 ? -10.523 -12.051 -2.990 1.00 86.62 189 VAL A O 1
ATOM 1480 N N . LEU A 1 190 ? -10.438 -10.240 -4.288 1.00 82.44 190 LEU A N 1
ATOM 1481 C CA . LEU A 1 190 ? -10.520 -11.038 -5.513 1.00 82.44 190 LEU A CA 1
ATOM 1482 C C . LEU A 1 190 ? -9.265 -11.921 -5.646 1.00 82.44 190 LEU A C 1
ATOM 1484 O O . LEU A 1 190 ? -8.190 -11.595 -5.156 1.00 82.44 190 LEU A O 1
ATOM 1488 N N . ARG A 1 191 ? -9.370 -13.100 -6.257 1.00 72.88 191 ARG A N 1
ATOM 1489 C CA . ARG A 1 191 ? -8.168 -13.939 -6.442 1.00 72.88 191 ARG A CA 1
ATOM 1490 C C . ARG A 1 191 ? -7.287 -13.431 -7.579 1.00 72.88 191 ARG A C 1
ATOM 1492 O O . ARG A 1 191 ? -6.078 -13.558 -7.512 1.00 72.88 191 ARG A O 1
ATOM 1499 N N . VAL A 1 192 ? -7.900 -12.862 -8.613 1.00 70.69 192 VAL A N 1
ATOM 1500 C CA . VAL A 1 192 ? -7.208 -12.339 -9.791 1.00 70.69 192 VAL A CA 1
ATOM 1501 C C . VAL A 1 192 ? -7.826 -10.997 -10.143 1.00 70.69 192 VAL A C 1
ATOM 1503 O O . VAL A 1 192 ? -9.049 -10.864 -10.188 1.00 70.69 192 VAL A O 1
ATOM 1506 N N . THR A 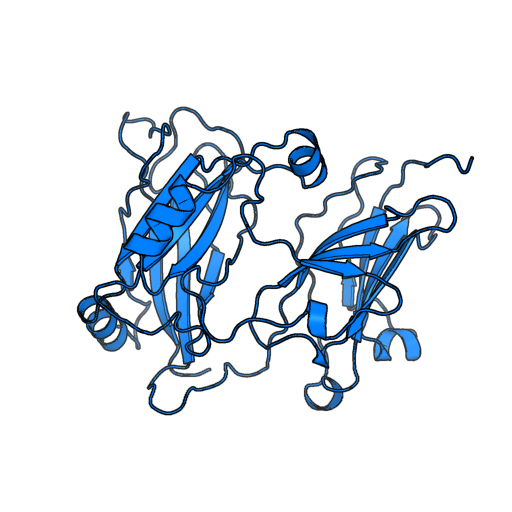1 193 ? -6.979 -10.006 -10.388 1.00 77.31 193 THR A N 1
ATOM 1507 C CA . THR A 1 193 ? -7.384 -8.673 -10.828 1.00 77.31 193 THR A CA 1
ATOM 1508 C C . THR A 1 193 ? -6.385 -8.150 -11.848 1.00 77.31 193 THR A C 1
ATOM 1510 O O . THR A 1 193 ? -5.176 -8.283 -11.671 1.00 77.31 193 THR A O 1
ATOM 1513 N N . ASN A 1 194 ? -6.885 -7.503 -12.902 1.00 77.19 194 ASN A N 1
ATOM 1514 C CA . ASN A 1 194 ? -6.015 -6.834 -13.869 1.00 77.19 194 ASN A CA 1
ATOM 1515 C C . ASN A 1 194 ? -5.472 -5.490 -13.353 1.00 77.19 194 ASN A C 1
ATOM 1517 O O . ASN A 1 194 ? -4.634 -4.871 -14.002 1.00 77.19 194 ASN A O 1
ATOM 1521 N N . GLN A 1 195 ? -5.958 -5.030 -12.195 1.00 84.50 195 GLN A N 1
ATOM 1522 C CA . GLN A 1 195 ? -5.557 -3.768 -11.569 1.00 84.50 195 GLN A CA 1
ATOM 1523 C C . GLN A 1 195 ? -4.430 -3.935 -10.543 1.00 84.50 195 GLN A C 1
ATOM 1525 O O . GLN A 1 195 ? -3.900 -2.933 -10.061 1.00 84.50 195 GLN A O 1
ATOM 1530 N N . GLY A 1 196 ? -4.076 -5.178 -10.197 1.00 87.44 196 GLY A N 1
ATOM 1531 C CA . GLY A 1 196 ? -3.184 -5.474 -9.078 1.00 87.44 196 GLY A CA 1
ATOM 1532 C C . GLY A 1 196 ? -3.740 -5.008 -7.728 1.00 87.44 196 GLY A C 1
ATOM 1533 O O . GLY A 1 196 ? -4.804 -4.388 -7.651 1.00 87.44 196 GLY A O 1
ATOM 1534 N N . TYR A 1 197 ? -2.990 -5.279 -6.661 1.00 89.62 197 TYR A N 1
ATOM 1535 C CA . TYR A 1 197 ? -3.288 -4.763 -5.326 1.00 89.62 197 TYR A CA 1
ATOM 1536 C C . TYR A 1 197 ? -2.308 -3.657 -4.939 1.00 89.62 197 TYR A C 1
ATOM 1538 O O . TYR A 1 197 ? -1.097 -3.884 -5.013 1.00 89.62 197 TYR A O 1
ATOM 1546 N N . PRO A 1 198 ? -2.806 -2.464 -4.561 1.00 92.25 198 PRO A N 1
ATOM 1547 C CA . PRO A 1 198 ? -1.956 -1.368 -4.131 1.00 92.25 198 PRO A CA 1
ATOM 1548 C C . PRO A 1 198 ? -1.260 -1.663 -2.813 1.00 92.25 198 PRO A C 1
ATOM 1550 O O . PRO A 1 198 ? -1.850 -2.187 -1.874 1.00 92.25 198 PRO A O 1
ATOM 1553 N N . GLN A 1 199 ? 0.002 -1.257 -2.750 1.00 94.19 199 GLN A N 1
ATOM 1554 C CA . GLN A 1 199 ? 0.743 -1.066 -1.515 1.00 94.19 199 GLN A CA 1
ATOM 1555 C C . GLN A 1 199 ? 1.227 0.380 -1.482 1.00 94.19 199 GLN A C 1
ATOM 1557 O O . GLN A 1 199 ? 1.732 0.894 -2.481 1.00 94.19 199 GLN A O 1
ATOM 1562 N N . VAL A 1 200 ? 1.032 1.044 -0.348 1.00 93.38 200 VAL A N 1
ATOM 1563 C CA . VAL A 1 200 ? 1.249 2.487 -0.185 1.00 93.38 200 VAL A CA 1
ATOM 1564 C C . VAL A 1 200 ? 2.413 2.709 0.774 1.00 93.38 200 VAL A C 1
ATOM 1566 O O . VAL A 1 200 ? 2.484 2.054 1.815 1.00 93.38 200 VAL A O 1
ATOM 1569 N N . THR A 1 201 ? 3.323 3.615 0.427 1.00 94.12 201 THR A N 1
ATOM 1570 C CA . THR A 1 201 ? 4.422 4.026 1.312 1.00 94.12 201 THR A CA 1
ATOM 1571 C C . THR A 1 201 ? 3.967 5.068 2.328 1.00 94.12 201 THR A C 1
ATOM 1573 O O . THR A 1 201 ? 2.973 5.766 2.132 1.00 94.12 201 THR A O 1
ATOM 1576 N N . GLN A 1 202 ? 4.771 5.264 3.370 1.00 92.06 202 GLN A N 1
ATOM 1577 C CA . GLN A 1 202 ? 4.765 6.537 4.091 1.00 92.06 202 GLN A CA 1
ATOM 1578 C C . GLN A 1 202 ? 5.203 7.692 3.162 1.00 92.06 202 GLN A C 1
ATOM 1580 O O . GLN A 1 202 ? 5.777 7.437 2.091 1.00 92.06 202 GLN A O 1
ATOM 1585 N N . PRO A 1 203 ? 4.928 8.956 3.525 1.00 92.06 203 PRO A N 1
ATOM 1586 C CA . PRO A 1 203 ? 5.402 10.110 2.769 1.00 92.06 203 PRO A CA 1
ATOM 1587 C C . PRO A 1 203 ? 6.930 10.121 2.679 1.00 92.06 203 PRO A C 1
ATOM 1589 O O . PRO A 1 203 ? 7.628 9.994 3.681 1.00 92.06 203 PRO A O 1
ATOM 1592 N N . GLY A 1 204 ? 7.448 10.254 1.462 1.00 91.88 204 GLY A N 1
ATOM 1593 C CA . GLY A 1 204 ? 8.879 10.322 1.205 1.00 91.88 204 GLY A CA 1
ATOM 1594 C C . GLY A 1 204 ? 9.415 11.718 1.494 1.00 91.88 204 GLY A C 1
ATOM 1595 O O . GLY A 1 204 ? 8.868 12.708 1.001 1.00 91.88 204 GLY A O 1
ATOM 1596 N N . GLY A 1 205 ? 10.502 11.782 2.260 1.00 87.94 205 GLY A N 1
ATOM 1597 C CA . GLY A 1 205 ? 11.204 13.017 2.602 1.00 87.94 205 GLY A CA 1
ATOM 1598 C C . GLY A 1 205 ? 12.699 12.942 2.269 1.00 87.94 205 GLY A C 1
ATOM 1599 O O . GLY A 1 205 ? 13.226 11.840 2.081 1.00 87.94 205 GLY A O 1
ATOM 1600 N N . PRO A 1 206 ? 13.396 14.088 2.189 1.00 93.38 206 PRO A N 1
ATOM 1601 C CA . PRO A 1 206 ? 12.844 15.449 2.168 1.00 93.38 206 PRO A CA 1
ATOM 1602 C C . PRO A 1 206 ? 12.148 15.779 0.821 1.00 93.38 206 PRO A C 1
ATOM 1604 O O . PRO A 1 206 ? 12.417 15.094 -0.169 1.00 93.38 206 PRO A O 1
ATOM 1607 N N . PRO A 1 207 ? 11.263 16.796 0.738 1.00 93.12 207 PRO A N 1
ATOM 1608 C CA . PRO A 1 207 ? 10.524 17.134 -0.490 1.00 93.12 207 PRO A CA 1
ATOM 1609 C C . PRO A 1 207 ? 11.405 17.407 -1.717 1.00 93.12 207 PRO A C 1
ATOM 1611 O O . PRO A 1 207 ? 11.035 17.067 -2.840 1.00 93.12 207 PRO A O 1
ATOM 1614 N N . GLU A 1 208 ? 12.589 17.986 -1.513 1.00 95.06 208 GLU A N 1
ATOM 1615 C CA . GLU A 1 208 ? 13.556 18.311 -2.566 1.00 95.06 208 GLU A CA 1
ATOM 1616 C C . GLU A 1 208 ? 14.167 17.053 -3.175 1.00 95.06 208 GLU A C 1
ATOM 1618 O O . GLU A 1 208 ? 14.569 17.055 -4.333 1.00 95.06 208 GLU A O 1
ATOM 1623 N N . LYS A 1 209 ? 14.256 15.961 -2.414 1.00 95.31 209 LYS A N 1
ATOM 1624 C CA . LYS A 1 209 ? 14.757 14.677 -2.901 1.00 95.31 209 LYS A CA 1
ATOM 1625 C C . LYS A 1 209 ? 14.044 13.541 -2.166 1.00 95.31 209 LYS A C 1
ATOM 1627 O O . LYS A 1 209 ? 14.621 12.965 -1.244 1.00 95.31 209 LYS A O 1
ATOM 1632 N N . PRO A 1 210 ? 12.808 13.204 -2.574 1.00 95.50 210 PRO A N 1
ATOM 1633 C CA . PRO A 1 210 ? 12.002 12.221 -1.866 1.00 95.50 210 PRO A CA 1
ATOM 1634 C C . PRO A 1 210 ? 12.707 10.868 -1.784 1.00 95.50 210 PRO A C 1
ATOM 1636 O O . PRO A 1 210 ? 13.069 10.276 -2.807 1.00 95.50 210 PRO A O 1
ATOM 1639 N N . THR A 1 211 ? 12.881 10.375 -0.560 1.00 95.81 211 THR A N 1
ATOM 1640 C CA . THR A 1 211 ? 13.339 9.015 -0.277 1.00 95.81 211 THR A CA 1
ATOM 1641 C C . THR A 1 211 ? 12.282 8.285 0.536 1.00 95.81 211 THR A C 1
ATOM 1643 O O . THR A 1 211 ? 11.689 8.859 1.446 1.00 95.81 211 THR A O 1
ATOM 1646 N N . TRP A 1 212 ? 12.023 7.030 0.174 1.00 95.50 212 TRP A N 1
ATOM 1647 C CA . TRP A 1 212 ? 11.031 6.182 0.839 1.00 95.50 212 TRP A CA 1
ATOM 1648 C C . TRP A 1 212 ? 11.680 5.049 1.612 1.00 95.50 212 TRP A C 1
ATOM 1650 O O . TRP A 1 212 ? 11.160 4.665 2.655 1.00 95.50 212 TRP A O 1
ATOM 1660 N N . ASN A 1 213 ? 12.774 4.487 1.083 1.00 95.19 213 ASN A N 1
ATOM 1661 C CA . ASN A 1 213 ? 13.446 3.306 1.630 1.00 95.19 213 ASN A CA 1
ATOM 1662 C C . ASN A 1 213 ? 12.444 2.231 2.088 1.00 95.19 213 ASN A C 1
ATOM 1664 O O . ASN A 1 213 ? 12.519 1.708 3.198 1.00 95.19 213 ASN A O 1
ATOM 1668 N N . SER A 1 214 ? 11.452 1.969 1.239 1.00 94.50 214 SER A N 1
ATOM 1669 C CA . SER A 1 214 ? 10.281 1.161 1.567 1.00 94.50 214 SER A CA 1
ATOM 1670 C C . SER A 1 214 ? 10.253 -0.089 0.704 1.00 94.50 214 SER A C 1
ATOM 1672 O O . SER A 1 214 ? 10.516 -0.031 -0.497 1.00 94.50 214 SER A O 1
ATOM 1674 N N . SER A 1 215 ? 9.913 -1.217 1.322 1.00 94.31 215 SER A N 1
ATOM 1675 C CA . SER A 1 215 ? 9.750 -2.493 0.630 1.00 94.31 215 SER A CA 1
ATOM 1676 C C . SER A 1 215 ? 8.277 -2.785 0.349 1.00 94.31 215 SER A C 1
ATOM 1678 O O . SER A 1 215 ? 7.418 -2.585 1.213 1.00 94.31 215 SER A O 1
ATOM 1680 N N . PHE A 1 216 ? 8.009 -3.284 -0.854 1.00 94.56 216 PHE A N 1
ATOM 1681 C CA . PHE A 1 216 ? 6.738 -3.861 -1.267 1.00 94.56 216 PHE A CA 1
ATOM 1682 C C . PHE A 1 216 ? 6.907 -5.364 -1.472 1.00 94.56 216 PHE A C 1
ATOM 1684 O O . PHE A 1 216 ? 7.857 -5.792 -2.127 1.00 94.56 216 PHE A O 1
ATOM 1691 N N . LEU A 1 217 ? 5.964 -6.162 -0.972 1.00 92.88 217 LEU A N 1
ATOM 1692 C CA . LEU A 1 217 ? 5.991 -7.619 -1.120 1.00 92.88 217 LEU A CA 1
ATOM 1693 C C . LEU A 1 217 ? 4.789 -8.096 -1.929 1.00 92.88 217 LEU A C 1
ATOM 1695 O O . LEU A 1 217 ? 3.661 -8.085 -1.440 1.00 92.88 217 LEU A O 1
ATOM 1699 N N . PHE A 1 218 ? 5.029 -8.572 -3.143 1.00 90.75 218 PHE A N 1
ATOM 1700 C CA . PHE A 1 218 ? 3.996 -9.106 -4.023 1.00 90.75 218 PHE A CA 1
ATOM 1701 C C . PHE A 1 218 ? 4.024 -10.635 -4.030 1.00 90.75 218 PHE A C 1
ATOM 1703 O O . PHE A 1 218 ? 5.070 -11.243 -4.241 1.00 90.75 218 PHE A O 1
ATOM 1710 N N . GLN A 1 219 ? 2.876 -11.277 -3.820 1.00 84.88 219 GLN A N 1
ATOM 1711 C CA . GLN A 1 219 ? 2.778 -12.737 -3.731 1.00 84.88 219 GLN A CA 1
ATOM 1712 C C . GLN A 1 219 ? 2.103 -13.347 -4.959 1.00 84.88 219 GLN A C 1
ATOM 1714 O O . GLN A 1 219 ? 1.218 -12.749 -5.574 1.00 84.88 219 GLN A O 1
ATOM 1719 N N . GLY A 1 220 ? 2.489 -14.582 -5.293 1.00 66.94 220 GLY A N 1
ATOM 1720 C CA . GLY A 1 220 ? 2.035 -15.243 -6.521 1.00 66.94 220 GLY A CA 1
ATOM 1721 C C . GLY A 1 220 ? 0.536 -15.528 -6.593 1.00 66.94 220 GLY A C 1
ATOM 1722 O O . GLY A 1 220 ? -0.007 -15.655 -7.689 1.00 66.94 220 GLY A O 1
ATOM 1723 N N . ARG A 1 221 ? -0.164 -15.552 -5.450 1.00 65.50 221 ARG A N 1
ATOM 1724 C CA . ARG A 1 221 ? -1.618 -15.772 -5.400 1.00 65.50 221 ARG A CA 1
ATOM 1725 C C . ARG A 1 221 ? -2.410 -14.703 -6.162 1.00 65.50 221 ARG A C 1
ATOM 1727 O O . ARG A 1 221 ? -3.456 -15.040 -6.703 1.00 65.50 221 ARG A O 1
ATOM 1734 N N . ASP A 1 222 ? -1.900 -13.478 -6.247 1.00 63.38 222 ASP A N 1
ATOM 1735 C CA . ASP A 1 222 ? -2.602 -12.356 -6.881 1.00 63.38 222 ASP A CA 1
ATOM 1736 C C . ASP A 1 222 ? -2.238 -12.196 -8.370 1.00 63.38 222 ASP A C 1
ATOM 1738 O O . ASP A 1 222 ? -2.524 -11.172 -8.989 1.00 63.38 222 ASP A O 1
ATOM 1742 N N . GLY A 1 223 ? -1.535 -13.180 -8.950 1.00 63.91 223 GLY A N 1
ATOM 1743 C CA . GLY A 1 223 ? -0.947 -13.086 -10.291 1.00 63.91 223 GLY A CA 1
ATOM 1744 C C . GLY A 1 223 ? 0.225 -12.100 -10.378 1.00 63.91 223 GLY A C 1
ATOM 1745 O O . GLY A 1 223 ? 0.846 -11.969 -11.428 1.00 63.91 223 GLY A O 1
ATOM 1746 N N . ALA A 1 224 ? 0.565 -11.449 -9.263 1.00 65.00 224 ALA A N 1
ATOM 1747 C CA . ALA A 1 224 ? 1.576 -10.405 -9.148 1.00 65.00 224 ALA A CA 1
ATOM 1748 C C . ALA A 1 224 ? 3.019 -10.905 -9.335 1.00 65.00 224 ALA A C 1
ATOM 1750 O O . ALA A 1 224 ? 3.957 -10.116 -9.380 1.00 65.00 224 ALA A O 1
ATOM 1751 N N . THR A 1 225 ? 3.210 -12.215 -9.450 1.00 72.38 225 THR A N 1
ATOM 1752 C CA . THR A 1 225 ? 4.507 -12.811 -9.774 1.00 72.38 225 THR A CA 1
ATOM 1753 C C . THR A 1 225 ? 4.474 -13.605 -11.078 1.00 72.38 225 THR A C 1
ATOM 1755 O O . THR A 1 225 ? 5.392 -14.360 -11.374 1.00 72.38 225 THR A O 1
ATOM 1758 N N . LEU A 1 226 ? 3.420 -13.474 -11.884 1.00 78.00 226 LEU A N 1
ATOM 1759 C CA . LEU A 1 226 ? 3.374 -14.097 -13.202 1.00 78.00 226 LEU A CA 1
ATOM 1760 C C . LEU A 1 226 ? 4.120 -13.209 -14.198 1.00 78.00 226 LEU A C 1
ATOM 1762 O O . LEU A 1 226 ? 3.550 -12.288 -14.781 1.00 78.00 226 LEU A O 1
ATOM 1766 N N . PHE A 1 227 ? 5.410 -13.494 -14.372 1.00 87.69 227 PHE A N 1
ATOM 1767 C CA . PHE A 1 227 ? 6.246 -12.802 -15.345 1.00 87.69 227 PHE A CA 1
ATOM 1768 C C . PHE A 1 227 ? 5.772 -13.114 -16.765 1.00 87.69 227 PHE A C 1
ATOM 1770 O O . PHE A 1 227 ? 5.717 -14.267 -17.192 1.00 87.69 227 PHE A O 1
ATOM 1777 N N . SER A 1 228 ? 5.416 -12.069 -17.497 1.00 88.94 228 SER A N 1
ATOM 1778 C CA . SER A 1 228 ? 4.881 -12.132 -18.855 1.00 88.94 228 SER A CA 1
ATOM 1779 C C . SER A 1 228 ? 5.171 -10.831 -19.596 1.00 88.94 228 SER A C 1
ATOM 1781 O O . SER A 1 228 ? 5.523 -9.820 -18.983 1.00 88.94 228 SER A O 1
ATOM 1783 N N . ASP A 1 229 ? 5.007 -10.844 -20.916 1.00 88.50 229 ASP A N 1
ATOM 1784 C CA . ASP A 1 229 ? 5.288 -9.669 -21.749 1.00 88.50 229 ASP A CA 1
ATOM 1785 C C . ASP A 1 229 ? 4.305 -8.511 -21.501 1.00 88.50 229 ASP A C 1
ATOM 1787 O O . ASP A 1 229 ? 4.652 -7.353 -21.726 1.00 88.50 229 ASP A O 1
ATOM 1791 N N . ASP A 1 230 ? 3.119 -8.806 -20.959 1.00 88.75 230 ASP A N 1
ATOM 1792 C CA . ASP A 1 230 ? 2.094 -7.812 -20.623 1.00 88.75 230 ASP A CA 1
ATOM 1793 C C . ASP A 1 230 ? 2.120 -7.372 -19.148 1.00 88.75 230 ASP A C 1
ATOM 1795 O O . ASP A 1 230 ? 1.503 -6.359 -18.789 1.00 88.75 230 ASP A O 1
ATOM 1799 N N . SER A 1 231 ? 2.834 -8.103 -18.284 1.00 91.88 231 SER A N 1
ATOM 1800 C CA . SER A 1 231 ? 2.918 -7.784 -16.858 1.00 91.88 231 SER A CA 1
ATOM 1801 C C . SER A 1 231 ? 3.909 -6.662 -16.566 1.00 91.88 231 SER A C 1
ATOM 1803 O O . SER A 1 231 ? 4.986 -6.580 -17.157 1.00 91.88 231 SER A O 1
ATOM 1805 N N . SER A 1 232 ? 3.561 -5.778 -15.636 1.00 94.38 232 SER A N 1
ATOM 1806 C CA . SER A 1 232 ? 4.422 -4.669 -15.221 1.00 94.38 232 SER A CA 1
ATOM 1807 C C . SER A 1 232 ? 4.271 -4.369 -13.737 1.00 94.38 232 SER A C 1
ATOM 1809 O O . SER A 1 232 ? 3.171 -4.418 -13.190 1.00 94.38 232 SER A O 1
ATOM 1811 N N . LEU A 1 233 ? 5.373 -3.975 -13.108 1.00 95.38 233 LEU A N 1
ATOM 1812 C CA . LEU A 1 233 ? 5.337 -3.192 -11.885 1.00 95.38 233 LEU A CA 1
ATOM 1813 C C . LEU A 1 233 ? 5.008 -1.750 -12.275 1.00 95.38 233 LEU A C 1
ATOM 1815 O O . LEU A 1 233 ? 5.677 -1.161 -13.127 1.00 95.38 233 LEU A O 1
ATOM 1819 N N . VAL A 1 234 ? 3.987 -1.183 -11.646 1.00 95.88 234 VAL A N 1
ATOM 1820 C CA . VAL A 1 234 ? 3.590 0.213 -11.816 1.00 95.88 234 VAL A CA 1
ATOM 1821 C C . VAL A 1 234 ? 3.681 0.904 -10.466 1.00 95.88 234 VAL A C 1
ATOM 1823 O O . VAL A 1 234 ? 3.158 0.398 -9.475 1.00 95.88 234 VAL A O 1
ATOM 1826 N N . ILE A 1 235 ? 4.343 2.058 -10.432 1.00 97.06 235 ILE A N 1
ATOM 1827 C CA . ILE A 1 235 ? 4.443 2.904 -9.242 1.00 97.06 235 ILE A CA 1
ATOM 1828 C C . ILE A 1 235 ? 3.863 4.265 -9.594 1.00 97.06 235 ILE A C 1
ATOM 1830 O O . ILE A 1 235 ? 4.424 4.974 -10.423 1.00 97.06 235 ILE A O 1
ATOM 1834 N N . GLU A 1 236 ? 2.744 4.629 -8.984 1.00 95.62 236 GLU A N 1
ATOM 1835 C CA . GLU A 1 236 ? 2.149 5.958 -9.120 1.00 95.62 236 GLU A CA 1
ATOM 1836 C C . GLU A 1 236 ? 2.591 6.854 -7.959 1.00 95.62 236 GLU A C 1
ATOM 1838 O O . GLU A 1 236 ? 2.673 6.402 -6.816 1.00 95.62 236 GLU A O 1
ATOM 1843 N N . TYR A 1 237 ? 2.853 8.130 -8.244 1.00 94.44 237 TYR A N 1
ATOM 1844 C CA . TYR A 1 237 ? 3.292 9.109 -7.248 1.00 94.44 237 TYR A CA 1
ATOM 1845 C C . TYR A 1 237 ? 2.197 10.133 -7.004 1.00 94.44 237 TYR A C 1
ATOM 1847 O O . TYR A 1 237 ? 1.673 10.706 -7.960 1.00 94.44 237 TYR A O 1
ATOM 1855 N N . TYR A 1 238 ? 1.880 10.402 -5.743 1.00 92.00 238 TYR A N 1
ATOM 1856 C CA . TYR A 1 238 ? 0.844 11.358 -5.359 1.00 92.00 238 TYR A CA 1
ATOM 1857 C C . TYR A 1 238 ? 1.401 12.365 -4.353 1.00 92.00 238 TYR A C 1
ATOM 1859 O O . TYR A 1 238 ? 2.233 11.983 -3.523 1.00 92.00 238 TYR A O 1
ATOM 1867 N N . PRO A 1 239 ? 0.958 13.636 -4.400 1.00 90.31 239 PRO A N 1
ATOM 1868 C CA . PRO A 1 239 ? 1.258 14.556 -3.315 1.00 90.31 239 PRO A CA 1
ATOM 1869 C C . PRO A 1 239 ? 0.640 13.997 -2.033 1.00 90.31 239 PRO A C 1
ATOM 1871 O O . PRO A 1 239 ? -0.482 13.478 -2.056 1.00 90.31 239 PRO A O 1
ATOM 1874 N N . TYR A 1 240 ? 1.375 14.069 -0.931 1.00 87.88 240 TYR A N 1
ATOM 1875 C CA . TYR A 1 240 ? 0.835 13.668 0.352 1.00 87.88 240 TYR A CA 1
ATOM 1876 C C . TYR A 1 240 ? -0.254 14.648 0.786 1.00 87.88 240 TYR A C 1
ATOM 1878 O O . TYR A 1 240 ? -0.053 15.861 0.759 1.00 87.88 240 TYR A O 1
ATOM 1886 N N . LYS A 1 241 ? -1.405 14.099 1.168 1.00 84.50 241 LYS A N 1
ATOM 1887 C CA . LYS A 1 241 ? -2.533 14.823 1.747 1.00 84.50 241 LYS A CA 1
ATOM 1888 C C . LYS A 1 241 ? -3.118 13.984 2.861 1.00 84.50 241 LYS A C 1
ATOM 1890 O O . LYS A 1 241 ? -3.165 12.753 2.754 1.00 84.50 241 LYS A O 1
ATOM 1895 N N . THR A 1 242 ? -3.611 14.641 3.900 1.00 80.38 242 THR A N 1
ATOM 1896 C CA . THR A 1 242 ? -4.360 13.935 4.940 1.00 80.38 242 THR A CA 1
ATOM 1897 C C . THR A 1 242 ? -5.675 13.390 4.363 1.00 80.38 242 THR A C 1
ATOM 1899 O O . THR A 1 242 ? -6.171 13.851 3.329 1.00 80.38 242 THR A O 1
ATOM 1902 N N . MET A 1 243 ? -6.272 12.376 4.998 1.00 77.38 243 MET A N 1
ATOM 1903 C CA . MET A 1 243 ? -7.551 11.828 4.511 1.00 77.38 243 MET A CA 1
ATOM 1904 C C . MET A 1 243 ? -8.674 12.870 4.573 1.00 77.38 243 MET A C 1
ATOM 1906 O O . MET A 1 243 ? -9.501 12.923 3.667 1.00 77.38 243 MET A O 1
ATOM 1910 N N . SER A 1 244 ? -8.648 13.755 5.572 1.00 72.50 244 SER A N 1
ATOM 1911 C CA . SER A 1 244 ? -9.590 14.872 5.678 1.00 72.50 244 SER A CA 1
ATOM 1912 C C . SER A 1 244 ? -9.458 15.856 4.509 1.00 72.50 244 SER A C 1
ATOM 1914 O O . SER A 1 244 ? -10.466 16.272 3.942 1.00 72.50 244 SER A O 1
ATOM 1916 N N . GLU A 1 245 ? -8.233 16.183 4.088 1.00 73.50 245 GLU A N 1
ATOM 1917 C CA . GLU A 1 245 ? -7.987 16.994 2.884 1.00 73.50 245 GLU A CA 1
ATOM 1918 C C . GLU A 1 245 ? -8.411 16.268 1.605 1.00 73.50 245 GLU A C 1
ATOM 1920 O O . GLU A 1 245 ? -8.984 16.870 0.698 1.00 73.50 245 GLU A O 1
ATOM 1925 N N . THR A 1 246 ? -8.159 14.959 1.535 1.00 71.94 246 THR A N 1
ATOM 1926 C CA . THR A 1 246 ? -8.512 14.137 0.373 1.00 71.94 246 THR A CA 1
ATOM 1927 C C . THR A 1 246 ? -10.025 14.123 0.141 1.00 71.94 246 THR A C 1
ATOM 1929 O O . THR A 1 246 ? -10.468 14.274 -0.999 1.00 71.94 246 THR A O 1
ATOM 1932 N N . GLU A 1 247 ? -10.817 13.996 1.210 1.00 71.06 247 GLU A N 1
ATOM 1933 C CA . GLU A 1 247 ? -12.282 14.068 1.147 1.00 71.06 247 GLU A CA 1
ATOM 1934 C C . GLU A 1 247 ? -12.793 15.478 0.808 1.00 71.06 247 GLU A C 1
ATOM 1936 O O . GLU A 1 247 ? -13.795 15.611 0.105 1.00 71.06 247 GLU A O 1
ATOM 1941 N N . ALA A 1 248 ? -12.106 16.532 1.262 1.00 67.94 248 ALA A N 1
ATOM 1942 C CA . ALA A 1 248 ? -12.500 17.915 0.999 1.00 67.94 248 ALA A CA 1
ATOM 1943 C C . ALA A 1 248 ? -12.211 18.360 -0.445 1.00 67.94 248 ALA A C 1
ATOM 1945 O O . ALA A 1 248 ? -13.028 19.037 -1.072 1.00 67.94 248 ALA A O 1
ATOM 1946 N N . GLU A 1 249 ? -11.051 17.992 -0.990 1.00 62.50 249 GLU A N 1
ATOM 1947 C CA . GLU A 1 249 ? -10.568 18.542 -2.258 1.00 62.50 249 GLU A CA 1
ATOM 1948 C C . GLU A 1 249 ? -11.004 17.751 -3.497 1.00 62.50 249 GLU A C 1
ATOM 1950 O O . GLU A 1 249 ? -10.884 18.268 -4.611 1.00 62.50 249 GLU A O 1
ATOM 1955 N N . ASN A 1 250 ? -11.520 16.522 -3.339 1.00 59.91 250 ASN A N 1
ATOM 1956 C CA . ASN A 1 250 ? -12.049 15.687 -4.432 1.00 59.91 250 ASN A CA 1
ATOM 1957 C C . ASN A 1 250 ? -11.100 15.567 -5.652 1.00 59.91 250 ASN A C 1
ATOM 1959 O O . ASN A 1 250 ? -11.535 15.375 -6.792 1.00 59.91 250 ASN A O 1
ATOM 1963 N N . LYS A 1 251 ? -9.788 15.717 -5.437 1.00 59.12 251 LYS A N 1
ATOM 1964 C CA . LYS A 1 251 ? -8.768 15.733 -6.490 1.00 59.12 251 LYS A CA 1
ATOM 1965 C C . LYS A 1 251 ? -7.534 14.969 -6.037 1.00 59.12 251 LYS A C 1
ATOM 1967 O O . LYS A 1 251 ? -6.647 15.524 -5.388 1.00 59.12 251 LYS A O 1
ATOM 1972 N N . SER A 1 252 ? -7.455 13.711 -6.456 1.00 66.38 252 SER A N 1
ATOM 1973 C CA . SER A 1 252 ? -6.233 12.917 -6.376 1.00 66.38 252 SER A CA 1
ATOM 1974 C C . SER A 1 252 ? -5.751 12.624 -7.790 1.00 66.38 252 SER A C 1
ATOM 1976 O O . SER A 1 252 ? -6.130 11.635 -8.414 1.00 66.38 252 SER A O 1
ATOM 1978 N N . LYS A 1 253 ? -4.960 13.545 -8.353 1.00 80.88 253 LYS A N 1
ATOM 1979 C CA . LYS A 1 253 ? -4.277 13.302 -9.625 1.00 80.88 253 LYS A CA 1
ATOM 1980 C C . LYS A 1 253 ? -2.837 12.876 -9.329 1.00 80.88 253 LYS A C 1
ATOM 1982 O O . LYS A 1 253 ? -2.172 13.581 -8.567 1.00 80.88 253 LYS A O 1
ATOM 1987 N N . PRO A 1 254 ? -2.338 11.785 -9.933 1.00 89.69 254 PRO A N 1
ATOM 1988 C CA . PRO A 1 254 ? -0.940 11.418 -9.780 1.00 89.69 254 PRO A CA 1
ATOM 1989 C C . PRO A 1 254 ? -0.032 12.507 -10.364 1.00 89.69 254 PRO A C 1
ATOM 1991 O O . PRO A 1 254 ? -0.321 13.0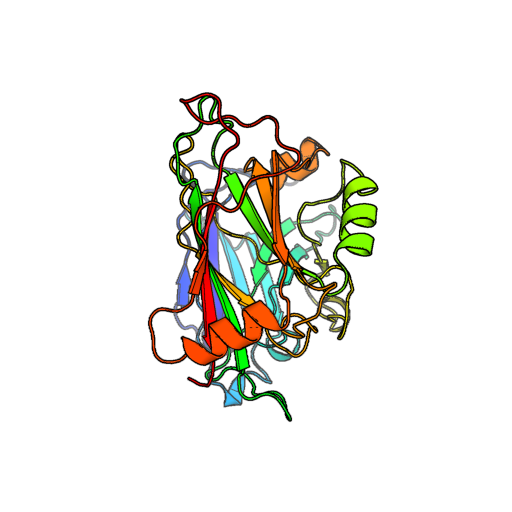78 -11.420 1.00 89.69 254 PRO A O 1
ATOM 1994 N N . LEU A 1 255 ? 1.094 12.753 -9.696 1.00 92.25 255 LEU A N 1
ATOM 1995 C CA . LEU A 1 255 ? 2.195 13.588 -10.183 1.00 92.25 255 LEU A CA 1
ATOM 1996 C C . LEU A 1 255 ? 2.900 12.943 -11.376 1.00 92.25 255 LEU A C 1
ATOM 1998 O O . LEU A 1 255 ? 3.529 13.639 -12.167 1.00 92.25 255 LEU A O 1
ATOM 2002 N N . GLY A 1 256 ? 2.821 11.621 -11.490 1.00 94.12 256 GLY A N 1
ATOM 2003 C CA . GLY A 1 256 ? 3.433 10.815 -12.535 1.00 94.12 256 GLY A CA 1
ATOM 2004 C C . GLY A 1 256 ? 3.403 9.339 -12.159 1.00 94.12 256 GLY A C 1
ATOM 2005 O O . GLY A 1 256 ? 2.878 8.967 -11.107 1.00 94.12 256 GLY A O 1
ATOM 2006 N N . TYR A 1 257 ? 3.974 8.495 -13.012 1.00 96.25 257 TYR A N 1
ATOM 2007 C CA . TYR A 1 257 ? 4.067 7.060 -12.761 1.00 96.25 257 TYR A CA 1
ATOM 2008 C C . TYR A 1 257 ? 5.311 6.447 -13.402 1.00 96.25 257 TYR A C 1
ATOM 2010 O O . TYR A 1 257 ? 5.703 6.826 -14.502 1.00 96.25 257 TYR A O 1
ATOM 2018 N N . SER A 1 258 ? 5.909 5.473 -12.733 1.00 97.62 258 SER A N 1
ATOM 2019 C CA . SER A 1 258 ? 7.009 4.656 -13.243 1.00 97.62 258 SER A CA 1
ATOM 2020 C C . SER A 1 258 ? 6.483 3.282 -13.637 1.00 97.62 258 SER A C 1
ATOM 2022 O O . SER A 1 258 ? 5.590 2.742 -12.981 1.00 97.62 258 SER A O 1
ATOM 2024 N N . VAL A 1 259 ? 7.034 2.712 -14.707 1.00 96.56 259 VAL A N 1
ATOM 2025 C CA . VAL A 1 259 ? 6.638 1.393 -15.216 1.00 96.56 259 VAL A CA 1
ATOM 2026 C C . VAL A 1 259 ? 7.884 0.565 -15.446 1.00 96.56 259 VAL A C 1
ATOM 2028 O O . VAL A 1 259 ? 8.793 1.003 -16.150 1.00 96.56 259 VAL A O 1
ATOM 2031 N N . LEU A 1 260 ? 7.894 -0.639 -14.888 1.00 95.50 260 LEU A N 1
ATOM 2032 C CA . LEU A 1 260 ? 8.947 -1.615 -15.097 1.00 95.50 260 LEU A CA 1
ATOM 2033 C C . LEU A 1 260 ? 8.329 -2.930 -15.599 1.00 95.50 260 LEU A C 1
ATOM 2035 O O . LEU A 1 260 ? 7.642 -3.607 -14.829 1.00 95.50 260 LEU A O 1
ATOM 2039 N N . PRO A 1 261 ? 8.542 -3.296 -16.876 1.00 94.62 261 PRO A N 1
ATOM 2040 C CA . PRO A 1 261 ? 8.041 -4.550 -17.428 1.00 94.62 261 PRO A CA 1
ATOM 2041 C C . PRO A 1 261 ? 8.603 -5.761 -16.680 1.00 94.62 261 PRO A C 1
ATOM 2043 O O . PRO A 1 261 ? 9.816 -5.895 -16.527 1.00 94.62 261 PRO A O 1
ATOM 2046 N N . LEU A 1 262 ? 7.731 -6.675 -16.262 1.00 93.62 262 LEU A N 1
ATOM 2047 C CA . LEU A 1 262 ? 8.096 -7.902 -15.550 1.00 93.62 262 LEU A CA 1
ATOM 2048 C C . LEU A 1 262 ? 8.147 -9.080 -16.524 1.00 93.62 262 LEU A C 1
ATOM 2050 O O . LEU A 1 262 ? 7.434 -10.068 -16.389 1.00 93.62 262 LEU A O 1
ATOM 2054 N N . THR A 1 263 ? 9.000 -8.970 -17.538 1.00 92.81 263 THR A N 1
ATOM 2055 C CA . THR A 1 263 ? 9.110 -9.993 -18.588 1.00 92.81 263 THR A CA 1
ATOM 2056 C C . THR A 1 263 ? 9.832 -11.251 -18.101 1.00 92.81 263 THR A C 1
ATOM 2058 O O . THR A 1 263 ? 10.550 -11.248 -17.096 1.00 92.81 263 THR A O 1
ATOM 2061 N N . ASN A 1 264 ? 9.755 -12.326 -18.889 1.00 90.44 264 ASN A N 1
ATOM 2062 C CA . ASN A 1 264 ? 10.536 -13.545 -18.650 1.00 90.44 264 ASN A CA 1
ATOM 2063 C C . ASN A 1 264 ? 12.057 -13.300 -18.608 1.00 90.44 264 ASN A C 1
ATOM 2065 O O . ASN A 1 264 ? 12.789 -14.040 -17.950 1.00 90.44 264 ASN A O 1
ATOM 2069 N N . ARG A 1 265 ? 12.559 -12.257 -19.283 1.00 91.38 265 ARG A N 1
ATOM 2070 C CA . ARG A 1 265 ? 13.975 -11.872 -19.199 1.00 91.38 265 ARG A CA 1
ATOM 2071 C C . ARG A 1 265 ? 14.323 -11.331 -17.812 1.00 91.38 265 ARG A C 1
ATOM 2073 O O . ARG A 1 265 ? 15.364 -11.696 -17.272 1.00 91.38 265 ARG A O 1
ATOM 2080 N N . VAL A 1 266 ? 13.447 -10.504 -17.238 1.00 91.75 266 VAL A N 1
ATOM 2081 C CA . VAL A 1 266 ? 13.604 -9.990 -15.869 1.00 91.75 266 VAL A CA 1
ATOM 2082 C C . VAL A 1 266 ? 13.551 -11.139 -14.871 1.00 91.75 266 VAL A C 1
ATOM 2084 O O . VAL A 1 266 ? 14.430 -11.232 -14.022 1.00 91.75 266 VAL A O 1
ATOM 2087 N N . TYR A 1 267 ? 12.610 -12.074 -15.037 1.00 90.94 267 TYR A N 1
ATOM 2088 C CA . TYR A 1 267 ? 12.553 -13.286 -14.219 1.00 90.94 267 TYR A CA 1
ATOM 2089 C C . TYR A 1 267 ? 13.880 -14.056 -14.213 1.00 90.94 267 TYR A C 1
ATOM 2091 O O . TYR A 1 267 ? 14.428 -14.329 -13.149 1.00 90.94 267 TYR A O 1
ATOM 2099 N N . ARG A 1 268 ? 14.444 -14.355 -15.392 1.00 90.44 268 ARG A N 1
ATOM 2100 C CA . ARG A 1 268 ? 15.734 -15.062 -15.497 1.00 90.44 268 ARG A CA 1
ATOM 2101 C C . ARG A 1 268 ? 16.871 -14.303 -14.812 1.00 90.44 268 ARG A C 1
ATOM 2103 O O . ARG A 1 268 ? 17.710 -14.930 -14.176 1.00 90.44 268 ARG A O 1
ATOM 2110 N N . SER A 1 269 ? 16.880 -12.972 -14.914 1.00 90.94 269 SER A N 1
ATOM 2111 C CA . SER A 1 269 ? 17.859 -12.130 -14.218 1.00 90.94 269 SER A CA 1
ATOM 2112 C C . SER A 1 269 ? 17.702 -12.209 -12.699 1.00 90.94 269 SER A C 1
ATOM 2114 O O . SER A 1 269 ? 18.695 -12.332 -11.994 1.00 90.94 269 SER A O 1
ATOM 2116 N N . LEU A 1 270 ? 16.467 -12.170 -12.195 1.00 90.94 270 LEU A N 1
ATOM 2117 C CA . LEU A 1 270 ? 16.182 -12.271 -10.764 1.00 90.94 270 LEU A CA 1
ATOM 2118 C C . LEU A 1 270 ? 16.545 -13.648 -10.200 1.00 90.94 270 LEU A C 1
ATOM 2120 O O . LEU A 1 270 ? 17.056 -13.732 -9.091 1.00 90.94 270 LEU A O 1
ATOM 2124 N N . VAL A 1 271 ? 16.312 -14.720 -10.962 1.00 89.00 271 VAL A N 1
ATOM 2125 C CA . VAL A 1 271 ? 16.726 -16.079 -10.579 1.00 89.00 271 VAL A CA 1
ATOM 2126 C C . VAL A 1 271 ? 18.250 -16.207 -10.557 1.00 89.00 271 VAL A C 1
ATOM 2128 O O . VAL A 1 271 ? 18.789 -16.830 -9.652 1.00 89.00 271 VAL A O 1
ATOM 2131 N N . ALA A 1 272 ? 18.961 -15.608 -11.515 1.00 86.75 272 ALA A N 1
ATOM 2132 C CA . ALA A 1 272 ? 20.425 -15.633 -11.531 1.00 86.75 272 ALA A CA 1
ATOM 2133 C C . ALA A 1 272 ? 21.048 -14.879 -10.338 1.00 86.75 272 ALA A C 1
ATOM 2135 O O . ALA A 1 272 ? 22.103 -15.268 -9.841 1.00 86.75 272 ALA A O 1
ATOM 2136 N N . GLU A 1 273 ? 20.382 -13.825 -9.862 1.00 82.50 273 GLU A N 1
ATOM 2137 C CA . GLU A 1 273 ? 20.833 -12.982 -8.749 1.00 82.50 273 GLU A CA 1
ATOM 2138 C C . GLU A 1 273 ? 20.178 -13.350 -7.400 1.00 82.50 273 GLU A C 1
ATOM 2140 O O . GLU A 1 273 ? 20.379 -12.643 -6.416 1.00 82.50 273 GLU A O 1
ATOM 2145 N N . SER A 1 274 ? 19.425 -14.456 -7.306 1.00 69.25 274 SER A N 1
ATOM 2146 C CA . SER A 1 274 ? 18.644 -14.810 -6.103 1.00 69.25 274 SER A CA 1
ATOM 2147 C C . SER A 1 274 ? 19.489 -15.080 -4.852 1.00 69.25 274 SER A C 1
ATOM 2149 O O . SER A 1 274 ? 18.973 -15.033 -3.743 1.00 69.25 274 SER A O 1
ATOM 2151 N N . ASN A 1 275 ? 20.785 -15.359 -5.026 1.00 64.38 275 ASN A N 1
ATOM 2152 C CA . ASN A 1 275 ? 21.750 -15.584 -3.941 1.00 64.38 275 ASN A CA 1
ATOM 2153 C C . ASN A 1 275 ? 22.617 -14.338 -3.650 1.00 64.38 275 ASN A C 1
ATOM 2155 O O . ASN A 1 275 ? 23.638 -14.435 -2.970 1.00 64.38 275 ASN A O 1
ATOM 2159 N N . ARG A 1 276 ? 22.265 -13.183 -4.226 1.00 68.00 276 ARG A N 1
ATOM 2160 C CA . ARG A 1 276 ? 22.967 -11.895 -4.118 1.00 68.00 276 ARG A CA 1
ATOM 2161 C C . ARG A 1 276 ? 21.991 -10.815 -3.635 1.00 68.00 276 ARG A C 1
ATOM 2163 O O . ARG A 1 276 ? 20.848 -11.107 -3.313 1.00 68.00 276 ARG A O 1
ATOM 2170 N N . SER A 1 277 ? 22.429 -9.557 -3.585 1.00 74.12 277 SER A N 1
ATOM 2171 C CA . SER A 1 277 ? 21.657 -8.394 -3.106 1.00 74.12 277 SER A CA 1
ATOM 2172 C C . SER A 1 277 ? 20.458 -7.979 -3.990 1.00 74.12 277 SER A C 1
ATOM 2174 O O . SER A 1 277 ? 20.048 -6.820 -3.938 1.00 74.12 277 SER A O 1
ATOM 2176 N N . GLY A 1 278 ? 19.916 -8.887 -4.810 1.00 84.44 278 GLY A N 1
ATOM 2177 C CA . GLY A 1 278 ? 18.863 -8.614 -5.788 1.00 84.44 278 GLY A CA 1
ATOM 2178 C C . GLY A 1 278 ? 19.345 -7.913 -7.065 1.00 84.44 278 GLY A C 1
ATOM 2179 O O . GLY A 1 278 ? 20.524 -7.609 -7.249 1.00 84.44 278 GLY A O 1
ATOM 2180 N N . VAL A 1 279 ? 18.404 -7.651 -7.974 1.00 90.94 279 VAL A N 1
ATOM 2181 C CA . VAL A 1 279 ? 18.616 -6.893 -9.213 1.00 90.94 279 VAL A CA 1
ATOM 2182 C C . VAL A 1 279 ? 18.338 -5.418 -8.951 1.00 90.94 279 VAL A C 1
ATOM 2184 O O . VAL A 1 279 ? 17.203 -5.021 -8.680 1.00 90.94 279 VAL A O 1
ATOM 2187 N N . ARG A 1 280 ? 19.373 -4.589 -9.089 1.00 92.62 280 ARG A N 1
ATOM 2188 C CA . ARG A 1 280 ? 19.243 -3.132 -9.041 1.00 92.62 280 ARG A CA 1
ATOM 2189 C C . ARG A 1 280 ? 18.760 -2.596 -10.385 1.00 92.62 280 ARG A C 1
ATOM 2191 O O . ARG A 1 280 ? 19.335 -2.904 -11.428 1.00 92.62 280 ARG A O 1
ATOM 2198 N N . VAL A 1 281 ? 17.730 -1.760 -10.345 1.00 91.94 281 VAL A N 1
ATOM 2199 C CA . VAL A 1 281 ? 17.211 -1.032 -11.502 1.00 91.94 281 VAL A CA 1
ATOM 2200 C C . VAL A 1 281 ? 17.301 0.453 -11.189 1.00 91.94 281 VAL A C 1
ATOM 2202 O O . VAL A 1 281 ? 16.459 1.028 -10.495 1.00 91.94 281 VAL A O 1
ATOM 2205 N N . ASP A 1 282 ? 18.373 1.065 -11.676 1.00 89.88 282 ASP A N 1
ATOM 2206 C CA . ASP A 1 282 ? 18.546 2.509 -11.619 1.00 89.88 282 ASP A CA 1
ATOM 2207 C C . ASP A 1 282 ? 17.844 3.181 -12.805 1.00 89.88 282 ASP A C 1
ATOM 2209 O O . ASP A 1 282 ? 17.592 2.570 -13.843 1.00 89.88 282 ASP A O 1
ATOM 2213 N N . ASP A 1 283 ? 17.558 4.470 -12.644 1.00 94.62 283 ASP A N 1
ATOM 2214 C CA . ASP A 1 283 ? 17.084 5.344 -13.715 1.00 94.62 283 ASP A CA 1
ATOM 2215 C C . ASP A 1 283 ? 15.710 4.991 -14.307 1.00 94.62 283 ASP A C 1
ATOM 2217 O O . ASP A 1 283 ? 15.437 5.289 -15.470 1.00 94.62 283 ASP A O 1
ATOM 2221 N N . VAL A 1 284 ? 14.795 4.432 -13.505 1.00 96.94 284 VAL A N 1
ATOM 2222 C CA . VAL A 1 284 ? 13.414 4.210 -13.961 1.00 96.94 284 VAL A CA 1
ATOM 2223 C C . VAL A 1 284 ? 12.708 5.566 -14.103 1.00 96.94 284 VAL A C 1
ATOM 2225 O O . VAL A 1 284 ? 12.561 6.273 -13.103 1.00 96.94 284 VAL A O 1
ATOM 2228 N N . PRO A 1 285 ? 12.276 5.967 -15.313 1.00 97.50 285 PRO A N 1
ATOM 2229 C CA . PRO A 1 285 ? 11.756 7.308 -15.548 1.00 97.50 285 PRO A CA 1
ATOM 2230 C C . PRO A 1 285 ? 10.333 7.476 -15.020 1.00 97.50 285 PRO A C 1
ATOM 2232 O O . PRO A 1 285 ? 9.466 6.629 -15.254 1.00 97.50 285 PRO A O 1
ATOM 2235 N N . VAL A 1 286 ? 10.073 8.630 -14.405 1.00 97.38 286 VAL A N 1
ATOM 2236 C CA . VAL A 1 286 ? 8.721 9.049 -14.036 1.00 97.38 286 VAL A CA 1
ATOM 2237 C C . VAL A 1 286 ? 8.016 9.604 -15.277 1.00 97.38 286 VAL A C 1
ATOM 2239 O O . VAL A 1 286 ? 8.374 10.648 -15.818 1.00 97.38 286 VAL A O 1
ATOM 2242 N N . GLN A 1 287 ? 6.998 8.898 -15.751 1.00 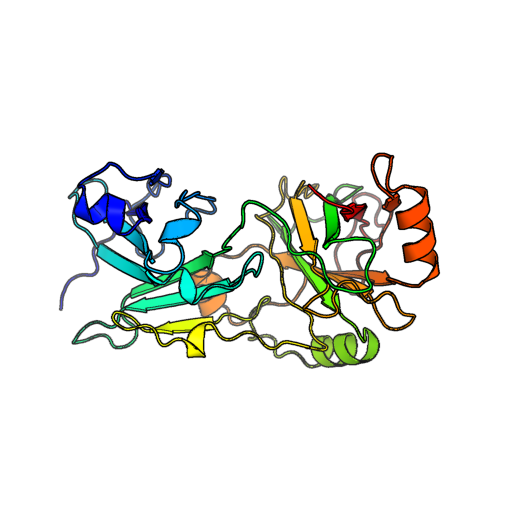95.88 287 GLN A N 1
ATOM 2243 C CA . GLN A 1 287 ? 6.227 9.227 -16.947 1.00 95.88 287 GLN A CA 1
ATOM 2244 C C . GLN A 1 287 ? 4.984 10.057 -16.614 1.00 95.88 287 GLN A C 1
ATOM 2246 O O . GLN A 1 287 ? 4.463 10.023 -15.499 1.00 95.88 287 GLN A O 1
ATOM 2251 N N . GLY A 1 288 ? 4.475 10.787 -17.614 1.00 93.12 288 GLY A N 1
ATOM 2252 C CA . GLY A 1 288 ? 3.242 11.574 -17.485 1.00 93.12 288 GLY A CA 1
ATOM 2253 C C . GLY A 1 288 ? 3.317 12.671 -16.421 1.00 93.12 288 GLY A C 1
ATOM 2254 O O . GLY A 1 288 ? 2.289 13.024 -15.850 1.00 93.12 288 GLY A O 1
ATOM 2255 N N . THR A 1 289 ? 4.525 13.163 -16.141 1.00 94.06 289 THR A N 1
ATOM 2256 C CA . THR A 1 289 ? 4.809 14.102 -15.058 1.00 94.06 289 THR A CA 1
ATOM 2257 C C . THR A 1 289 ? 5.169 15.491 -15.561 1.00 94.06 289 THR A C 1
ATOM 2259 O O . THR A 1 289 ? 5.762 15.643 -16.630 1.00 94.06 289 THR A O 1
ATOM 2262 N N . ASN A 1 290 ? 4.847 16.491 -14.742 1.00 93.88 290 ASN A N 1
ATOM 2263 C CA . ASN A 1 290 ? 5.350 17.857 -14.877 1.00 93.88 290 ASN A CA 1
ATOM 2264 C C . ASN A 1 290 ? 6.555 18.126 -13.960 1.00 93.88 290 ASN A C 1
ATOM 2266 O O . ASN A 1 290 ? 7.152 19.195 -14.053 1.00 93.88 290 ASN A O 1
ATOM 2270 N N . LEU A 1 291 ? 6.916 17.179 -13.086 1.00 93.88 291 LEU A N 1
ATOM 2271 C CA . LEU A 1 291 ? 8.073 17.308 -12.209 1.00 93.88 291 LEU A CA 1
ATOM 2272 C C . LEU A 1 291 ? 9.362 17.358 -13.036 1.00 93.88 291 LEU A C 1
ATOM 2274 O O . LEU A 1 291 ? 9.497 16.679 -14.059 1.00 93.88 291 LEU A O 1
ATOM 2278 N N . ARG A 1 292 ? 10.328 18.144 -12.561 1.00 96.81 292 ARG A N 1
ATOM 2279 C CA . ARG A 1 292 ? 11.660 18.284 -13.158 1.00 96.81 292 ARG A CA 1
ATOM 2280 C C . ARG A 1 292 ? 12.727 18.159 -12.092 1.00 96.81 292 ARG A C 1
ATOM 2282 O O . ARG A 1 292 ? 12.498 18.540 -10.948 1.00 96.81 292 ARG A O 1
ATOM 2289 N N . THR A 1 293 ? 13.886 17.633 -12.470 1.00 96.94 293 THR A N 1
ATOM 2290 C CA . THR A 1 293 ? 15.085 17.702 -11.632 1.00 96.94 293 THR A CA 1
ATOM 2291 C C . THR A 1 293 ? 15.679 19.107 -11.671 1.00 96.94 293 THR A C 1
ATOM 2293 O O . THR A 1 293 ? 15.375 19.883 -12.577 1.00 96.94 293 THR A O 1
ATOM 2296 N N . THR A 1 294 ? 16.585 19.428 -10.748 1.00 96.00 294 THR A N 1
ATOM 2297 C CA . THR A 1 294 ? 17.345 20.697 -10.757 1.00 96.00 294 THR A CA 1
ATOM 2298 C C . THR A 1 294 ? 18.137 20.935 -12.048 1.00 96.00 294 THR A C 1
ATOM 2300 O O . THR A 1 294 ? 18.407 22.075 -12.407 1.00 96.00 294 THR A O 1
ATOM 2303 N N . SER A 1 295 ? 18.465 19.871 -12.787 1.00 95.38 295 SER A N 1
ATOM 2304 C CA . SER A 1 295 ? 19.076 19.929 -14.122 1.00 95.38 295 SER A CA 1
ATOM 2305 C C . SER A 1 295 ? 18.074 20.084 -15.279 1.00 95.38 295 SER A C 1
ATOM 2307 O O . SER A 1 295 ? 18.473 20.057 -16.440 1.00 95.38 295 SER A O 1
ATOM 2309 N N . GLY A 1 296 ? 16.773 20.194 -14.997 1.00 94.44 296 GLY A N 1
ATOM 2310 C CA . GLY A 1 296 ? 15.702 20.272 -15.996 1.00 94.44 296 GLY A CA 1
ATOM 2311 C C . GLY A 1 296 ? 15.295 18.928 -16.618 1.00 94.44 296 GLY A C 1
ATOM 2312 O O . GLY A 1 296 ? 14.419 18.893 -17.483 1.00 94.44 296 GLY A O 1
ATOM 2313 N N . ALA A 1 297 ? 15.887 17.811 -16.187 1.00 96.44 297 ALA A N 1
ATOM 2314 C CA . ALA A 1 297 ? 15.580 16.482 -16.710 1.00 96.44 297 ALA A CA 1
ATOM 2315 C C . ALA A 1 297 ? 14.280 15.903 -16.118 1.00 96.44 297 ALA A C 1
ATOM 2317 O O . ALA A 1 297 ? 13.731 16.396 -15.130 1.00 96.44 297 ALA A O 1
ATOM 2318 N N . VAL A 1 298 ? 13.770 14.835 -16.739 1.00 97.12 298 VAL A N 1
ATOM 2319 C CA . VAL A 1 298 ? 12.691 14.020 -16.155 1.00 97.12 298 VAL A CA 1
ATOM 2320 C C . VAL A 1 298 ? 13.243 13.293 -14.919 1.00 97.12 298 VAL A C 1
ATOM 2322 O O . VAL A 1 298 ? 14.300 12.667 -15.029 1.00 97.12 298 VAL A O 1
ATOM 2325 N N . PRO A 1 299 ? 12.565 13.347 -13.758 1.00 97.00 299 PRO A N 1
ATOM 2326 C CA . PRO A 1 299 ? 12.978 12.596 -12.580 1.00 97.00 299 PRO A CA 1
ATOM 2327 C C . PRO A 1 299 ? 13.013 11.089 -12.839 1.00 97.00 299 PRO A C 1
ATOM 2329 O O . PRO A 1 299 ? 12.173 10.540 -13.557 1.00 97.00 299 PRO A O 1
ATOM 2332 N N . THR A 1 300 ? 13.970 10.417 -12.209 1.00 97.69 300 THR A N 1
ATOM 2333 C CA . THR A 1 300 ? 14.085 8.959 -12.215 1.00 97.69 300 THR A CA 1
ATOM 2334 C C . THR A 1 300 ? 14.108 8.421 -10.790 1.00 97.69 300 THR A C 1
ATOM 2336 O O . THR A 1 300 ? 14.557 9.106 -9.864 1.00 97.69 300 THR A O 1
ATOM 2339 N N . VAL A 1 301 ? 13.631 7.191 -10.608 1.00 96.94 301 VAL A N 1
ATOM 2340 C CA . VAL A 1 301 ? 13.658 6.486 -9.321 1.00 96.94 301 VAL A CA 1
ATOM 2341 C C . VAL A 1 301 ? 14.616 5.306 -9.339 1.00 96.94 301 VAL A C 1
ATOM 2343 O O . VAL A 1 301 ? 14.917 4.737 -10.390 1.00 96.94 301 VAL A O 1
ATOM 2346 N N . GLN A 1 302 ? 15.080 4.949 -8.146 1.00 96.44 302 GLN A N 1
ATOM 2347 C CA . GLN A 1 302 ? 15.955 3.806 -7.915 1.00 96.44 302 GLN A CA 1
ATOM 2348 C C . GLN A 1 302 ? 15.185 2.689 -7.221 1.00 96.44 302 GLN A C 1
ATOM 2350 O O . GLN A 1 302 ? 14.530 2.913 -6.196 1.00 96.44 302 GLN A O 1
ATOM 2355 N N . LEU A 1 303 ? 15.277 1.492 -7.798 1.00 95.75 303 LEU A N 1
ATOM 2356 C CA . LEU A 1 303 ? 14.622 0.286 -7.315 1.00 95.75 303 LEU A CA 1
ATOM 2357 C C . LEU A 1 303 ? 15.650 -0.830 -7.123 1.00 95.75 303 LEU A C 1
ATOM 2359 O O . LEU A 1 303 ? 16.618 -0.944 -7.876 1.00 95.75 303 LEU A O 1
ATOM 2363 N N . CYS A 1 304 ? 15.396 -1.700 -6.156 1.00 94.75 304 CYS A N 1
ATOM 2364 C CA . CYS A 1 304 ? 15.989 -3.030 -6.103 1.00 94.75 304 CYS A CA 1
ATOM 2365 C C . CYS A 1 304 ? 14.871 -4.070 -6.086 1.00 94.75 304 CYS A C 1
ATOM 2367 O O . CYS A 1 304 ? 13.804 -3.828 -5.524 1.00 94.75 304 CYS A O 1
ATOM 2369 N N . MET A 1 305 ? 15.091 -5.209 -6.730 1.00 93.56 305 MET A N 1
ATOM 2370 C CA . MET A 1 305 ? 14.105 -6.275 -6.830 1.00 93.56 305 MET A CA 1
ATOM 2371 C C . MET A 1 305 ? 14.732 -7.623 -6.531 1.00 93.56 305 MET A C 1
ATOM 2373 O O . MET A 1 305 ? 15.822 -7.919 -7.015 1.00 93.56 305 MET A O 1
ATOM 2377 N N . GLN A 1 306 ? 14.015 -8.476 -5.810 1.00 91.88 306 GLN A N 1
ATOM 2378 C CA . GLN A 1 306 ? 14.461 -9.841 -5.559 1.00 91.88 306 GLN A CA 1
ATOM 2379 C C . GLN A 1 306 ? 13.295 -10.821 -5.470 1.00 91.88 306 GLN A C 1
ATOM 2381 O O . GLN A 1 306 ? 12.185 -10.470 -5.070 1.00 91.88 306 GLN A O 1
ATOM 2386 N N . LEU A 1 307 ? 13.555 -12.067 -5.862 1.00 90.12 307 LEU A N 1
ATOM 2387 C CA . LEU A 1 307 ? 12.631 -13.172 -5.635 1.00 90.12 307 LEU A CA 1
ATOM 2388 C C . LEU A 1 307 ? 12.941 -13.797 -4.282 1.00 90.12 307 LEU A C 1
ATOM 2390 O O . LEU A 1 307 ? 14.076 -14.185 -4.021 1.00 90.12 307 LEU A O 1
ATOM 2394 N N . ILE A 1 308 ? 11.921 -13.933 -3.447 1.00 86.75 308 ILE A N 1
ATOM 2395 C CA . ILE A 1 308 ? 12.057 -14.558 -2.136 1.00 86.75 308 ILE A CA 1
ATOM 2396 C C . ILE A 1 308 ? 11.869 -16.064 -2.310 1.00 86.75 308 ILE A C 1
ATOM 2398 O O . ILE A 1 308 ? 10.768 -16.511 -2.610 1.00 86.75 308 ILE A O 1
ATOM 2402 N N . GLY A 1 309 ? 12.937 -16.855 -2.187 1.00 73.69 309 GLY A N 1
ATOM 2403 C CA . GLY A 1 309 ? 12.894 -18.318 -2.354 1.00 73.69 309 GLY A CA 1
ATOM 2404 C C . GLY A 1 309 ? 12.239 -19.045 -1.173 1.00 73.69 309 GLY A C 1
ATOM 2405 O O . GLY A 1 309 ? 11.465 -19.986 -1.358 1.00 73.69 309 GLY A O 1
ATOM 2406 N N . SER A 1 310 ? 12.530 -18.567 0.036 1.00 65.50 310 SER A N 1
ATOM 2407 C CA . SER A 1 310 ? 11.953 -18.965 1.322 1.00 65.50 310 SER A CA 1
ATOM 2408 C C . SER A 1 310 ? 12.545 -18.093 2.431 1.00 65.50 310 SER A C 1
ATOM 2410 O O . SER A 1 310 ? 13.691 -17.673 2.292 1.00 65.50 310 SER A O 1
ATOM 2412 N N . GLU A 1 311 ? 11.785 -17.850 3.502 1.00 54.53 311 GLU A N 1
ATOM 2413 C CA . GLU A 1 311 ? 12.363 -17.519 4.817 1.00 54.53 311 GLU A CA 1
ATOM 2414 C C . GLU A 1 311 ? 12.889 -18.795 5.483 1.00 54.53 311 GLU A C 1
ATOM 2416 O O . GLU A 1 311 ? 12.236 -19.855 5.296 1.00 54.53 311 GLU A O 1
#

Organism: NCBI:txid74926

Foldseek 3Di:
DPPPWFAQKKKFKEKPVCVVVVHDTQFIFHTAPDRHPADDGLDDGDYDDDPVCLLPMWMKMWMAGPPVRHTPDIETHRSNLADAQAWAFEWEAEQDPVGRSHDTDTDIDHHHDPWQDDDPPDLFFWKKKFWFWWPFFWPDQPFWKKKKKFKAQAVVVQVVCLVVDQQLDDPFDYQYAYDDDGDSVSSDDDQEDRNGHIDMFRTADDSRIGTGRDMDIGGPSHVSLVAAQRIKIKMFMWHDDRVVVSNVVSGTDTQFMFIDHRHPVLVVQQVVCQVDPADKDWFGFGPPHPIAGPVRHTIGTIMGMHGHSID

pLDDT: mean 87.04, std 10.49, range [32.28, 97.69]